Protein AF-A0A931U7E9-F1 (afdb_monomer_lite)

Foldseek 3Di:
DVLVVVLVVCCVVPVCCVVDVVSVPSDDPDDPDDDVVVVVVVVDDPPVVVVVVVVVVVVVVVVVVVVVPPPPDDDPDPDPPPDPPPDPDDDDPPVPPVVVPVPPDPDDDDDDDDDDDDDDDDDDDDDDDDDDDDDDDPPPPDPPVVVVVVVVVVVVVVVCVVCCVVCVCVFFVDDDPNRTDGPVNVVVVCCVVCVVVVLVVVVLLVLLVVLCVVLVHDDDLVNLVVQVQVVQVVQPHPVSVVVVCVVVVHDPVNSSSVSRSVVSLVRSLVRPDDDADDQVNLVVCCVVPVVVVPPDDSVRCSVVSRVVVRVVVSVVVSVVVSVVSVVVDDDDDPD

pLDDT: mean 72.35, std 23.11, range [30.11, 97.5]

Radius of gyration: 40.64 Å; chains: 1; bounding box: 62×96×127 Å

Sequence (335 aa):
MFVTKIKAFLLNLYPELSRFPIFAQITTTVIPALTPRVKKVIRWGLPIGTIFLVLILGIRIGGVLLGFFVPKEIFPNPVEVVIPTATSTYQSVFLPLQRSVSDFNPQLPDPLPPVFDEKISLEPIVKNSSPSVEVSPQRVDRPTKRFIILAIIILLGGIIALGSKKYKNLIIVGKVNGRPVTRLELEVALNSRYGQQTFDDLASNILVQQLAAKNEVTVSDDEVSQEIEATSVRLGGKEALTATLDRMGYTMVRLEDEMRVQVLVKKLAEKVLKVEVTDDEIQKFFNDNKTLFPSKTFDEVKEDIKQNLLQQKNQQEFATWFADQKKNANIQSYL

Secondary structure (DSSP, 8-state):
-HHHHHHHHHHHH-GGGGG-HHHHT-SS-------HHHHHHTTS-HHHHHHHHHHHHHHHHHHHHHTT------PPPP--------------TTTTSTHHHHTS----PPPPPPPP-------------------------PPPHHHHHHHHHHHHHHHHHHHTTTSHHHHEEEEETTEEEEHHHHHHHHIIIIIHHHHHHHHHHHHHHHHHHHTT----HHHHHHHHHHHHHHHTSHHHHHHHHHHHT--HHHHHHHHHHHHHHHHHHHHH------HHHHHHHHHHTGGGSTT--HHHHHHHHHHHHHHHHHHHHHHHHHHHHHHHS------

Structure (mmCIF, N/CA/C/O backbone):
data_AF-A0A931U7E9-F1
#
_entry.id   AF-A0A931U7E9-F1
#
loop_
_atom_site.group_PDB
_atom_site.id
_atom_site.type_symbol
_atom_site.label_atom_id
_atom_site.label_alt_id
_atom_site.label_comp_id
_atom_site.label_asym_id
_atom_site.label_entity_id
_atom_site.label_seq_id
_atom_site.pdbx_PDB_ins_code
_atom_site.Cartn_x
_atom_site.Cartn_y
_atom_site.Cartn_z
_atom_site.occupancy
_atom_site.B_iso_or_equiv
_atom_site.auth_seq_id
_atom_site.auth_comp_id
_atom_site.auth_asym_id
_atom_site.auth_atom_id
_atom_site.pdbx_PDB_model_num
ATOM 1 N N . MET A 1 1 ? 26.629 36.689 -37.127 1.00 52.34 1 MET A N 1
ATOM 2 C CA . MET A 1 1 ? 27.431 36.103 -36.023 1.00 52.34 1 MET A CA 1
ATOM 3 C C . MET A 1 1 ? 27.083 34.647 -35.701 1.00 52.34 1 MET A C 1
ATOM 5 O O . MET A 1 1 ? 28.000 33.843 -35.629 1.00 52.34 1 MET A O 1
ATOM 9 N N . PHE A 1 2 ? 25.811 34.275 -35.501 1.00 51.47 2 PHE A N 1
ATOM 10 C CA . PHE A 1 2 ? 25.429 32.920 -35.052 1.00 51.47 2 PHE A CA 1
ATOM 11 C C . PHE A 1 2 ? 25.752 31.800 -36.063 1.00 51.47 2 PHE A C 1
ATOM 13 O O . PHE A 1 2 ? 26.381 30.808 -35.708 1.00 51.47 2 PHE A O 1
ATOM 20 N N . VAL A 1 3 ? 25.424 32.004 -37.344 1.00 53.19 3 VAL A N 1
ATOM 21 C CA . VAL A 1 3 ? 25.706 31.047 -38.437 1.00 53.19 3 VAL A CA 1
ATOM 22 C C . VAL A 1 3 ? 27.209 30.805 -38.604 1.00 53.19 3 VAL A C 1
ATOM 24 O O . VAL A 1 3 ? 27.648 29.678 -38.806 1.00 53.19 3 VAL A O 1
ATOM 27 N N . THR A 1 4 ? 28.013 31.853 -38.430 1.00 60.56 4 THR A N 1
ATOM 28 C CA . THR A 1 4 ? 29.476 31.788 -38.494 1.00 60.56 4 THR A CA 1
ATOM 29 C C . THR A 1 4 ? 30.055 30.938 -37.359 1.00 60.56 4 THR A C 1
ATOM 31 O O . THR A 1 4 ? 30.946 30.128 -37.599 1.00 60.56 4 THR A O 1
ATOM 34 N N . LYS A 1 5 ? 29.509 31.059 -36.137 1.00 62.09 5 LYS A N 1
ATOM 35 C CA . LYS A 1 5 ? 29.921 30.240 -34.983 1.00 62.09 5 LYS A CA 1
ATOM 36 C C . LYS A 1 5 ? 29.512 28.772 -35.132 1.00 62.09 5 LYS A C 1
ATOM 38 O O . LYS A 1 5 ? 30.298 27.898 -34.790 1.00 62.09 5 LYS A O 1
ATOM 43 N N . ILE A 1 6 ? 28.334 28.495 -35.696 1.00 58.91 6 ILE A N 1
ATOM 44 C CA . ILE A 1 6 ? 27.881 27.123 -35.983 1.00 58.91 6 ILE A CA 1
ATOM 45 C C . ILE A 1 6 ? 28.747 26.472 -37.062 1.00 58.91 6 ILE A C 1
ATOM 47 O O . ILE A 1 6 ? 29.179 25.336 -36.892 1.00 58.91 6 ILE A O 1
ATOM 51 N N . LYS A 1 7 ? 29.056 27.195 -38.144 1.00 65.38 7 LYS A N 1
ATOM 52 C CA . LYS A 1 7 ? 29.938 26.693 -39.206 1.00 65.38 7 LYS A CA 1
ATOM 53 C C . LYS A 1 7 ? 31.329 26.354 -38.661 1.00 65.38 7 LYS A C 1
ATOM 55 O O . LYS A 1 7 ? 31.851 25.287 -38.963 1.00 65.38 7 LYS A O 1
ATOM 60 N N . ALA A 1 8 ? 31.892 27.221 -37.816 1.00 66.88 8 ALA A N 1
ATOM 61 C CA . ALA A 1 8 ? 33.182 26.983 -37.169 1.00 66.88 8 ALA A CA 1
ATOM 62 C C . ALA A 1 8 ? 33.146 25.784 -36.205 1.00 66.88 8 ALA A C 1
ATOM 64 O O . ALA A 1 8 ? 34.052 24.957 -36.217 1.00 66.88 8 ALA A O 1
ATOM 65 N N . PHE A 1 9 ? 32.081 25.648 -35.412 1.00 65.38 9 PHE A N 1
ATOM 66 C CA . PHE A 1 9 ? 31.902 24.517 -34.501 1.00 65.38 9 PHE A CA 1
ATOM 67 C C . PHE A 1 9 ? 31.787 23.180 -35.250 1.00 65.38 9 PHE A C 1
ATOM 69 O O . PHE A 1 9 ? 32.438 22.206 -34.881 1.00 65.38 9 PHE A O 1
ATOM 76 N N . LEU A 1 10 ? 31.021 23.143 -36.344 1.00 54.59 10 LEU A N 1
ATOM 77 C CA . LEU A 1 10 ? 30.851 21.941 -37.164 1.00 54.59 10 LEU A CA 1
ATOM 78 C C . LEU A 1 10 ? 32.137 21.540 -37.900 1.00 54.59 10 LEU A C 1
ATOM 80 O O . LEU A 1 10 ? 32.431 20.352 -37.982 1.00 54.59 10 LEU A O 1
ATOM 84 N N . LEU A 1 11 ? 32.929 22.507 -38.376 1.00 65.88 11 LEU A N 1
ATOM 85 C CA . LEU A 1 11 ? 34.241 22.231 -38.977 1.00 65.88 11 LEU A CA 1
ATOM 86 C C . LEU A 1 11 ? 35.270 21.734 -37.954 1.00 65.88 11 LEU A C 1
ATOM 88 O O . LEU A 1 11 ? 36.150 20.965 -38.323 1.00 65.88 11 LEU A O 1
ATOM 92 N N . ASN A 1 12 ? 35.146 22.137 -36.685 1.00 64.81 12 ASN A N 1
ATOM 93 C CA . ASN A 1 12 ? 36.015 21.658 -35.611 1.00 64.81 12 ASN A CA 1
ATOM 94 C C . ASN A 1 12 ? 35.705 20.202 -35.215 1.00 64.81 12 ASN A C 1
ATOM 96 O O . ASN A 1 12 ? 36.618 19.430 -34.950 1.00 64.81 12 ASN A O 1
ATOM 100 N N . LEU A 1 13 ? 34.426 19.803 -35.204 1.00 50.97 13 LEU A N 1
ATOM 101 C CA . LEU A 1 13 ? 34.052 18.406 -34.944 1.00 50.97 13 LEU A CA 1
ATOM 102 C C . LEU A 1 13 ? 34.284 17.483 -36.148 1.00 50.97 13 LEU A C 1
ATOM 104 O O . LEU A 1 13 ? 34.605 16.312 -35.961 1.00 50.97 13 LEU A O 1
ATOM 108 N N . TYR A 1 14 ? 34.098 17.990 -37.369 1.00 61.56 14 TYR A N 1
ATOM 109 C CA . TYR A 1 14 ? 34.145 17.190 -38.592 1.00 61.56 14 TYR A CA 1
ATOM 110 C C . TYR A 1 14 ? 34.885 17.948 -39.706 1.00 61.56 14 TYR A C 1
ATOM 112 O O . TYR A 1 14 ? 34.252 18.560 -40.574 1.00 61.56 14 TYR A O 1
ATOM 120 N N . PRO A 1 15 ? 36.230 17.901 -39.727 1.00 67.75 15 PRO A N 1
ATOM 121 C CA . PRO A 1 15 ? 37.034 18.652 -40.695 1.00 67.75 15 PRO A CA 1
ATOM 122 C C . PRO A 1 15 ? 36.776 18.237 -42.154 1.00 67.75 15 PRO A C 1
ATOM 124 O O . PRO A 1 15 ? 36.976 19.031 -43.076 1.00 67.75 15 PRO A O 1
ATOM 127 N N . GLU A 1 16 ? 36.252 17.029 -42.382 1.00 63.28 16 GLU A N 1
ATOM 128 C CA . GLU A 1 16 ? 35.900 16.520 -43.713 1.00 63.28 16 GLU A CA 1
ATOM 129 C C . GLU A 1 16 ? 34.729 17.262 -44.376 1.00 63.28 16 GLU A C 1
ATOM 131 O O . GLU A 1 16 ? 34.602 17.230 -45.600 1.00 63.28 16 GLU A O 1
ATOM 136 N N . LEU A 1 17 ? 33.916 18.001 -43.607 1.00 55.19 17 LEU A N 1
ATOM 137 C CA . LEU A 1 17 ? 32.809 18.806 -44.141 1.00 55.19 17 LEU A CA 1
ATOM 138 C C . LEU A 1 17 ? 33.281 19.920 -45.087 1.00 55.19 17 LEU A C 1
ATOM 140 O O . LEU A 1 17 ? 32.519 20.367 -45.942 1.00 55.19 17 LEU A O 1
ATOM 144 N N . SER A 1 18 ? 34.550 20.326 -44.983 1.00 69.06 18 SER A N 1
ATOM 145 C CA . SER A 1 18 ? 35.187 21.282 -45.896 1.00 69.06 18 SER A CA 1
ATOM 146 C C . SER A 1 18 ? 35.283 20.785 -47.345 1.00 69.06 18 SER A C 1
ATOM 148 O O . SER A 1 18 ? 35.392 21.598 -48.259 1.00 69.06 18 SER A O 1
ATOM 150 N N . ARG A 1 19 ? 35.203 19.466 -47.570 1.00 63.88 19 ARG A N 1
ATOM 151 C CA . ARG A 1 19 ? 35.318 18.845 -48.898 1.00 63.88 19 ARG A CA 1
ATOM 152 C C . ARG A 1 19 ? 34.023 18.909 -49.710 1.00 63.88 19 ARG A C 1
ATOM 154 O O . ARG A 1 19 ? 34.051 18.668 -50.913 1.00 63.88 19 ARG A O 1
ATOM 161 N N . PHE A 1 20 ? 32.894 19.235 -49.077 1.00 62.22 20 PHE A N 1
ATOM 162 C CA . PHE A 1 20 ? 31.597 19.290 -49.746 1.00 62.22 20 PHE A CA 1
ATOM 163 C C . PHE A 1 20 ? 31.266 20.725 -50.192 1.00 62.22 20 PHE A C 1
ATOM 165 O O . PHE A 1 20 ? 31.087 21.602 -49.342 1.00 62.22 20 PHE A O 1
ATOM 172 N N . PRO A 1 21 ? 31.091 20.987 -51.503 1.00 54.81 21 PRO A N 1
ATOM 173 C CA . PRO A 1 21 ? 30.838 22.337 -52.022 1.00 54.81 21 PRO A CA 1
ATOM 174 C C . PRO A 1 21 ? 29.525 22.947 -51.501 1.00 54.81 21 PRO A C 1
ATOM 176 O O . PRO A 1 21 ? 29.410 24.162 -51.358 1.00 54.81 21 PRO A O 1
ATOM 179 N N . ILE A 1 22 ? 28.563 22.106 -51.115 1.00 53.25 22 ILE A N 1
ATOM 180 C CA . ILE A 1 22 ? 27.291 22.506 -50.493 1.00 53.25 22 ILE A CA 1
ATOM 181 C C . ILE A 1 22 ? 27.512 23.149 -49.110 1.00 53.25 22 ILE A C 1
ATOM 183 O O . ILE A 1 22 ? 26.799 24.075 -48.731 1.00 53.25 22 ILE A O 1
ATOM 187 N N . PHE A 1 23 ? 28.533 22.719 -48.361 1.00 56.59 23 PHE A N 1
ATOM 188 C CA . PHE A 1 23 ? 28.838 23.266 -47.035 1.00 56.59 23 PHE A CA 1
ATOM 189 C C . PHE A 1 23 ? 29.490 24.660 -47.114 1.00 56.59 23 PHE A C 1
ATOM 191 O O . PHE A 1 23 ? 29.363 25.484 -46.199 1.00 56.59 23 PHE A O 1
ATOM 198 N N . ALA A 1 24 ? 30.137 24.977 -48.241 1.00 58.34 24 ALA A N 1
ATOM 199 C CA . ALA A 1 24 ? 30.651 26.316 -48.509 1.00 58.34 24 ALA A CA 1
ATOM 200 C C . ALA A 1 24 ? 29.514 27.349 -48.643 1.00 58.34 24 ALA A C 1
ATOM 202 O O . ALA A 1 24 ? 29.679 28.478 -48.178 1.00 58.34 24 ALA A O 1
ATOM 203 N N . GLN A 1 25 ? 28.355 26.931 -49.167 1.00 54.94 25 GLN A N 1
ATOM 204 C CA . GLN A 1 25 ? 27.190 27.774 -49.476 1.00 54.94 25 GLN A CA 1
ATOM 205 C C . GLN A 1 25 ? 26.239 28.030 -48.296 1.00 54.94 25 GLN A C 1
ATOM 207 O O . GLN A 1 25 ? 25.197 28.657 -48.472 1.00 54.94 25 GLN A O 1
ATOM 212 N N . ILE A 1 26 ? 26.576 27.590 -47.078 1.00 56.75 26 ILE A N 1
ATOM 213 C CA . ILE A 1 26 ? 25.808 27.939 -45.873 1.00 56.75 26 ILE A CA 1
ATOM 214 C C . ILE A 1 26 ? 26.079 29.414 -45.521 1.00 56.75 26 ILE A C 1
ATOM 216 O O . ILE A 1 26 ? 26.858 29.733 -44.619 1.00 56.75 26 ILE A O 1
ATOM 220 N N . THR A 1 27 ? 25.450 30.330 -46.257 1.00 51.72 27 THR A N 1
ATOM 221 C CA . THR A 1 27 ? 25.385 31.764 -45.963 1.00 51.72 27 THR A CA 1
ATOM 222 C C . THR A 1 27 ? 23.935 32.253 -46.041 1.00 51.72 27 THR A C 1
ATOM 224 O O . THR A 1 27 ? 23.242 32.086 -47.034 1.00 51.72 27 THR A O 1
ATOM 227 N N . THR A 1 28 ? 23.483 32.815 -44.914 1.00 52.44 28 THR A N 1
ATOM 228 C CA . THR A 1 28 ? 22.394 33.792 -44.665 1.00 52.44 28 THR A CA 1
ATOM 229 C C . THR A 1 28 ? 21.016 33.732 -45.338 1.00 52.44 28 THR A C 1
ATOM 231 O O . THR A 1 28 ? 20.155 34.496 -44.915 1.00 52.44 28 THR A O 1
ATOM 234 N N . THR A 1 29 ? 20.708 32.832 -46.260 1.00 49.38 29 THR A N 1
ATOM 235 C CA . THR A 1 29 ? 19.400 32.827 -46.939 1.00 49.38 29 THR A CA 1
ATOM 236 C C . THR A 1 29 ? 18.792 31.438 -46.974 1.00 49.38 29 THR A C 1
ATOM 238 O O . THR A 1 29 ? 18.796 30.823 -48.020 1.00 49.38 29 THR A O 1
ATOM 241 N N . VAL A 1 30 ? 18.283 30.964 -45.829 1.00 39.53 30 VAL A N 1
ATOM 242 C CA . VAL A 1 30 ? 16.983 30.269 -45.686 1.00 39.53 30 VAL A CA 1
ATOM 243 C C . VAL A 1 30 ? 16.634 30.255 -44.187 1.00 39.53 30 VAL A C 1
ATOM 245 O O . VAL A 1 30 ? 16.973 29.326 -43.461 1.00 39.53 30 VAL A O 1
ATOM 248 N N . ILE A 1 31 ? 15.951 31.290 -43.699 1.00 40.84 31 ILE A N 1
ATOM 249 C CA . ILE A 1 31 ? 15.048 31.148 -42.547 1.00 40.84 31 ILE A CA 1
ATOM 250 C C . ILE A 1 31 ? 13.766 31.897 -42.922 1.00 40.84 31 ILE A C 1
ATOM 252 O O . ILE A 1 31 ? 13.739 33.121 -42.787 1.00 40.84 31 ILE A O 1
ATOM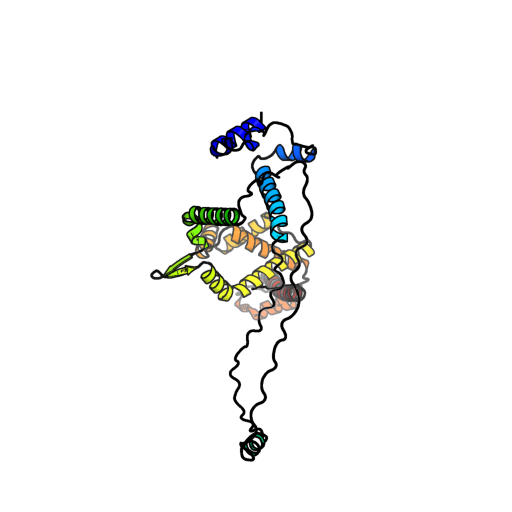 256 N N . PRO A 1 32 ? 12.703 31.236 -43.410 1.00 39.38 32 PRO A N 1
ATOM 257 C CA . PRO A 1 32 ? 11.415 31.897 -43.460 1.00 39.38 32 PRO A CA 1
ATOM 258 C C . PRO A 1 32 ? 10.883 32.002 -42.023 1.00 39.38 32 PRO A C 1
ATOM 260 O O . PRO A 1 32 ? 10.812 31.015 -41.294 1.00 39.38 32 PRO A O 1
ATOM 263 N N . ALA A 1 33 ? 10.605 33.243 -41.623 1.00 42.41 33 ALA A N 1
ATOM 264 C CA . ALA A 1 33 ? 9.781 33.690 -40.501 1.00 42.41 33 ALA A CA 1
ATOM 265 C C . ALA A 1 33 ? 9.487 32.656 -39.390 1.00 42.41 33 ALA A C 1
ATOM 267 O O . ALA A 1 33 ? 8.441 32.008 -39.372 1.00 42.41 33 ALA A O 1
ATOM 268 N N . LEU A 1 34 ? 10.365 32.585 -38.382 1.00 45.22 34 LEU A N 1
ATOM 269 C CA . LEU A 1 34 ? 9.977 32.046 -37.077 1.00 45.22 34 LEU A CA 1
ATOM 270 C C . LEU A 1 34 ? 8.918 32.974 -36.465 1.00 45.22 34 LEU A C 1
ATOM 272 O O . LEU A 1 34 ? 9.190 34.144 -36.183 1.00 45.22 34 LEU A O 1
ATOM 276 N N . THR A 1 35 ? 7.716 32.446 -36.243 1.00 55.38 35 THR A N 1
ATOM 277 C CA . THR A 1 35 ? 6.627 33.145 -35.553 1.00 55.38 35 THR A CA 1
ATOM 278 C C . THR A 1 35 ? 7.067 33.624 -34.161 1.00 55.38 35 THR A C 1
ATOM 280 O O . THR A 1 35 ? 7.886 32.974 -33.498 1.00 55.38 35 THR A O 1
ATOM 283 N N . PRO A 1 36 ? 6.512 34.744 -33.657 1.00 54.50 36 PRO A N 1
ATOM 284 C CA . PRO A 1 36 ? 6.960 35.388 -32.415 1.00 54.50 36 PRO A CA 1
ATOM 285 C C . PRO A 1 36 ? 6.902 34.484 -31.169 1.00 54.50 36 PRO A C 1
ATOM 287 O O . PRO A 1 36 ? 7.615 34.731 -30.198 1.00 54.50 36 PRO A O 1
ATOM 290 N N . ARG A 1 37 ? 6.131 33.387 -31.211 1.00 44.88 37 ARG A N 1
ATOM 291 C CA . ARG A 1 37 ? 6.078 32.367 -30.151 1.00 44.88 37 ARG A CA 1
ATOM 292 C C . ARG A 1 37 ? 7.395 31.595 -29.985 1.00 44.88 37 ARG A C 1
ATOM 294 O O . ARG A 1 37 ? 7.782 31.313 -28.857 1.00 44.88 37 ARG A O 1
ATOM 301 N N . VAL A 1 38 ? 8.138 31.341 -31.065 1.00 50.41 38 VAL A N 1
ATOM 302 C CA . VAL A 1 38 ? 9.411 30.592 -31.014 1.00 50.41 38 VAL A CA 1
ATOM 303 C C . VAL A 1 38 ? 10.552 31.458 -30.461 1.00 50.41 38 VAL A C 1
ATOM 305 O O . VAL A 1 38 ? 11.429 30.971 -29.751 1.00 50.41 38 VAL A O 1
ATOM 308 N N . LYS A 1 39 ? 10.486 32.781 -30.670 1.00 46.97 39 LYS A N 1
ATOM 309 C CA . LYS A 1 39 ? 11.433 33.752 -30.090 1.00 46.97 39 LYS A CA 1
ATOM 310 C C . LYS A 1 39 ? 11.391 33.784 -28.554 1.00 46.97 39 LYS A C 1
ATOM 312 O O . LYS A 1 39 ? 12.402 34.094 -27.931 1.00 46.97 39 LYS A O 1
ATOM 317 N N . LYS A 1 40 ? 10.245 33.444 -27.944 1.00 48.50 40 LYS A N 1
ATOM 318 C CA . LYS A 1 40 ? 10.074 33.392 -26.481 1.00 48.50 40 LYS A CA 1
ATOM 319 C C . LYS A 1 40 ? 10.680 32.122 -25.869 1.00 48.50 40 LYS A C 1
ATOM 321 O O . LYS A 1 40 ? 11.245 32.191 -24.784 1.00 48.50 40 LYS A O 1
ATOM 326 N N . VAL A 1 41 ? 10.633 31.005 -26.598 1.00 47.03 41 VAL A N 1
ATOM 327 C CA . VAL A 1 41 ? 11.182 29.703 -26.171 1.00 47.03 41 VAL A CA 1
ATOM 328 C C . VAL A 1 41 ? 12.713 29.678 -26.263 1.00 47.03 41 VAL A C 1
ATOM 330 O O . VAL A 1 41 ? 13.376 29.127 -25.395 1.00 47.03 41 VAL A O 1
ATOM 333 N N . ILE A 1 42 ? 13.307 30.379 -27.234 1.00 46.81 42 ILE A N 1
ATOM 334 C CA . ILE A 1 42 ? 14.773 30.446 -27.409 1.00 46.81 42 ILE A CA 1
ATOM 335 C C . ILE A 1 42 ? 15.476 31.270 -26.304 1.00 46.81 42 ILE A C 1
ATOM 337 O O . ILE A 1 42 ? 16.697 31.215 -26.170 1.00 46.81 42 ILE A O 1
ATOM 341 N N . ARG A 1 43 ? 14.732 31.989 -25.449 1.00 45.16 43 ARG A N 1
ATOM 342 C CA . ARG A 1 43 ? 15.304 32.699 -24.290 1.00 45.16 43 ARG A CA 1
ATOM 343 C C . ARG A 1 43 ? 15.702 31.757 -23.141 1.00 45.16 43 ARG A C 1
ATOM 345 O O . ARG A 1 43 ? 16.459 32.178 -22.276 1.00 45.16 43 ARG A O 1
ATOM 352 N N . TRP A 1 44 ? 15.245 30.502 -23.159 1.00 45.84 44 TRP A N 1
ATOM 353 C CA . TRP A 1 44 ? 15.548 29.491 -22.144 1.00 45.84 44 TRP A CA 1
ATOM 354 C C . TRP A 1 44 ? 16.021 28.185 -22.802 1.00 45.84 44 TRP A C 1
ATOM 356 O O . TRP A 1 44 ? 15.225 27.344 -23.200 1.00 45.84 44 TRP A O 1
ATOM 366 N N . GLY A 1 45 ? 17.343 28.012 -22.887 1.00 41.97 45 GLY A N 1
ATOM 367 C CA . GLY A 1 45 ? 17.971 26.693 -23.008 1.00 41.97 45 GLY A CA 1
ATOM 368 C C . GLY A 1 45 ? 18.317 26.211 -24.423 1.00 41.97 45 GLY A C 1
ATOM 369 O O . GLY A 1 45 ? 17.519 25.576 -25.110 1.00 41.97 45 GLY A O 1
ATOM 370 N N . LEU A 1 46 ? 19.600 26.355 -24.768 1.00 50.50 46 LEU A N 1
ATOM 371 C CA . LEU A 1 46 ? 20.280 25.745 -25.919 1.00 50.50 46 LEU A CA 1
ATOM 372 C C . LEU A 1 46 ? 20.109 24.203 -26.090 1.00 50.50 46 LEU A C 1
ATOM 374 O O . LEU A 1 46 ? 20.223 23.766 -27.234 1.00 50.50 46 LEU A O 1
ATOM 378 N N . PRO A 1 47 ? 19.834 23.362 -25.059 1.00 53.94 47 PRO A N 1
ATOM 379 C CA . PRO A 1 47 ? 19.703 21.912 -25.266 1.00 53.94 47 PRO A CA 1
ATOM 380 C C . PRO A 1 47 ? 18.289 21.436 -25.648 1.00 53.94 47 PRO A C 1
ATOM 382 O O . PRO A 1 47 ? 18.149 20.377 -26.248 1.00 53.94 47 PRO A O 1
ATOM 385 N N . ILE A 1 48 ? 17.226 22.192 -25.356 1.00 49.94 48 ILE A N 1
ATOM 386 C CA . ILE A 1 48 ? 15.846 21.739 -25.635 1.00 49.94 48 ILE A CA 1
ATOM 387 C C . ILE A 1 48 ? 15.511 21.910 -27.122 1.00 49.94 48 ILE A C 1
ATOM 389 O O . ILE A 1 48 ? 14.895 21.041 -27.736 1.00 49.94 48 ILE A O 1
ATOM 393 N N . GLY A 1 49 ? 15.980 23.003 -27.732 1.00 47.91 49 GLY A N 1
ATOM 394 C CA . GLY A 1 49 ? 15.785 23.258 -29.160 1.00 47.91 49 GLY A CA 1
ATOM 395 C C . GLY A 1 49 ? 16.489 22.237 -30.057 1.00 47.91 49 GLY A C 1
ATOM 396 O O . GLY A 1 49 ? 15.940 21.854 -31.086 1.00 47.91 49 GLY A O 1
ATOM 397 N N . THR A 1 50 ? 17.669 21.748 -29.661 1.00 54.16 50 THR A N 1
ATOM 398 C CA . THR A 1 50 ? 18.386 20.695 -30.395 1.00 54.16 50 THR A CA 1
ATOM 399 C C . THR A 1 50 ? 17.703 19.339 -30.250 1.00 54.16 50 THR A C 1
ATOM 401 O O . THR A 1 50 ? 17.580 18.634 -31.247 1.00 54.16 50 THR A O 1
ATOM 404 N N . ILE A 1 51 ? 17.173 19.005 -29.068 1.00 52.97 51 ILE A N 1
ATOM 405 C CA . ILE A 1 51 ? 16.386 17.780 -28.854 1.00 52.97 51 ILE A CA 1
ATOM 406 C C . ILE A 1 51 ? 15.118 17.791 -29.715 1.00 52.97 51 ILE A C 1
ATOM 408 O O . ILE A 1 51 ? 14.865 16.827 -30.433 1.00 52.97 51 ILE A O 1
ATOM 412 N N . PHE A 1 52 ? 14.358 18.891 -29.725 1.00 52.16 52 PHE A N 1
ATOM 413 C CA . PHE A 1 52 ? 13.158 18.999 -30.563 1.00 52.16 52 PHE A CA 1
ATOM 414 C C . PHE A 1 52 ? 13.480 18.991 -32.058 1.00 52.16 52 PHE A C 1
ATOM 416 O O . PHE A 1 52 ? 12.743 18.389 -32.833 1.00 52.16 52 PHE A O 1
ATOM 423 N N . LEU A 1 53 ? 14.588 19.604 -32.480 1.00 54.19 53 LEU A N 1
ATOM 424 C CA . LEU A 1 53 ? 15.009 19.577 -33.879 1.00 54.19 53 LEU A CA 1
ATOM 425 C C . LEU A 1 53 ? 15.413 18.161 -34.317 1.00 54.19 53 LEU A C 1
ATOM 427 O O . LEU A 1 53 ? 15.009 17.739 -35.395 1.00 54.19 53 LEU A O 1
ATOM 431 N N . VAL A 1 54 ? 16.124 17.407 -33.471 1.00 56.31 54 VAL A N 1
ATOM 432 C CA . VAL A 1 54 ? 16.457 15.989 -33.708 1.00 56.31 54 VAL A CA 1
ATOM 433 C C . VAL A 1 54 ? 15.199 15.116 -33.714 1.00 56.31 54 VAL A C 1
ATOM 435 O O . VAL A 1 54 ? 15.073 14.248 -34.574 1.00 56.31 54 VAL A O 1
ATOM 438 N N . LEU A 1 55 ? 14.233 15.381 -32.830 1.00 51.75 55 LEU A N 1
ATOM 439 C CA . LEU A 1 55 ? 12.958 14.662 -32.775 1.00 51.75 55 LEU A CA 1
ATOM 440 C C . LEU A 1 55 ? 12.109 14.912 -34.034 1.00 51.75 55 LEU A C 1
ATOM 442 O O . LEU A 1 55 ? 11.593 13.974 -34.635 1.00 51.75 55 LEU A O 1
ATOM 446 N N . ILE A 1 56 ? 12.010 16.167 -34.485 1.00 56.44 56 ILE A N 1
ATOM 447 C CA . ILE A 1 56 ? 11.266 16.549 -35.695 1.00 56.44 56 ILE A CA 1
ATOM 448 C C . ILE A 1 56 ? 11.945 15.990 -36.954 1.00 56.44 56 ILE A C 1
ATOM 450 O O . ILE A 1 56 ? 11.255 15.510 -37.858 1.00 56.44 56 ILE A O 1
ATOM 454 N N . LEU A 1 57 ? 13.283 15.996 -37.012 1.00 51.31 57 LEU A N 1
ATOM 455 C CA . LEU A 1 57 ? 14.031 15.346 -38.093 1.00 51.31 57 LEU A CA 1
ATOM 456 C C . LEU A 1 57 ? 13.813 13.825 -38.072 1.00 51.31 57 LEU A C 1
ATOM 458 O O . LEU A 1 57 ? 13.574 13.234 -39.120 1.00 51.31 57 LEU A O 1
ATOM 462 N N . GLY A 1 58 ? 13.808 13.208 -36.888 1.00 52.03 58 GLY A N 1
ATOM 463 C CA . GLY A 1 58 ? 13.531 11.784 -36.692 1.00 52.03 58 GLY A CA 1
ATOM 464 C C . GLY A 1 58 ? 12.128 11.375 -37.144 1.00 52.03 58 GLY A C 1
ATOM 465 O O . GLY A 1 58 ? 11.987 10.375 -37.838 1.00 52.03 58 GLY A O 1
ATOM 466 N N . ILE A 1 59 ? 11.099 12.177 -36.852 1.00 57.06 59 ILE A N 1
ATOM 467 C CA . ILE A 1 59 ? 9.715 11.919 -37.289 1.00 57.06 59 ILE A CA 1
ATOM 468 C C . ILE A 1 59 ? 9.573 12.089 -38.810 1.00 57.06 59 ILE A C 1
ATOM 470 O O . ILE A 1 59 ? 8.935 11.269 -39.468 1.00 57.06 59 ILE A O 1
ATOM 474 N N . ARG A 1 60 ? 10.204 13.113 -39.404 1.00 48.84 60 ARG A N 1
ATOM 475 C CA . ARG A 1 60 ? 10.207 13.324 -40.866 1.00 48.84 60 ARG A CA 1
ATOM 476 C C . ARG A 1 60 ? 10.926 12.196 -41.616 1.00 48.84 60 ARG A C 1
ATOM 478 O O . ARG A 1 60 ? 10.458 11.790 -42.674 1.00 48.84 60 ARG A O 1
ATOM 485 N N . ILE A 1 61 ? 12.026 11.679 -41.071 1.00 51.69 61 ILE A N 1
ATOM 486 C CA . ILE A 1 61 ? 12.774 10.543 -41.636 1.00 51.69 61 ILE A CA 1
ATOM 487 C C . ILE A 1 61 ? 12.029 9.219 -41.380 1.00 51.69 61 ILE A C 1
ATOM 489 O O . ILE A 1 61 ? 11.973 8.365 -42.263 1.00 51.69 61 ILE A O 1
ATOM 493 N N . GLY A 1 62 ? 11.380 9.078 -40.221 1.00 44.38 62 GLY A N 1
ATOM 494 C CA . GLY A 1 62 ? 10.552 7.929 -39.848 1.00 44.38 62 GLY A CA 1
ATOM 495 C C . GLY A 1 62 ? 9.296 7.781 -40.707 1.00 44.38 62 GLY A C 1
ATOM 496 O O . GLY A 1 62 ? 8.978 6.672 -41.117 1.00 44.38 62 GLY A O 1
ATOM 497 N N . GLY A 1 63 ? 8.632 8.881 -41.072 1.00 46.53 63 GLY A N 1
ATOM 498 C CA . GLY A 1 63 ? 7.491 8.854 -41.997 1.00 46.53 63 GLY A CA 1
ATOM 499 C C . GLY A 1 63 ? 7.875 8.418 -43.415 1.00 46.53 63 GLY A C 1
ATOM 500 O O . GLY A 1 63 ? 7.122 7.702 -44.070 1.00 46.53 63 GLY A O 1
ATOM 501 N N . VAL A 1 64 ? 9.080 8.778 -43.871 1.00 47.25 64 VAL A N 1
ATOM 502 C CA . VAL A 1 64 ? 9.618 8.301 -45.154 1.00 47.25 64 VAL A CA 1
ATOM 503 C C . VAL A 1 64 ? 9.996 6.818 -45.072 1.00 47.25 64 VAL A C 1
ATOM 505 O O . VAL A 1 64 ? 9.780 6.104 -46.041 1.00 47.25 64 VAL A O 1
ATOM 508 N N . LEU A 1 65 ? 10.493 6.328 -43.929 1.00 40.28 65 LEU A N 1
ATOM 509 C CA . LEU A 1 65 ? 10.826 4.910 -43.708 1.00 40.28 65 LEU A CA 1
ATOM 510 C C . LEU A 1 65 ? 9.597 4.006 -43.497 1.00 40.28 65 LEU A C 1
ATOM 512 O O . LEU A 1 65 ? 9.597 2.877 -43.982 1.00 40.28 65 LEU A O 1
ATOM 516 N N . LEU A 1 66 ? 8.535 4.492 -42.845 1.00 41.94 66 LEU A N 1
ATOM 517 C CA . LEU A 1 66 ? 7.295 3.734 -42.622 1.00 41.94 66 LEU A CA 1
ATOM 518 C C . LEU A 1 66 ? 6.478 3.528 -43.908 1.00 41.94 66 LEU A C 1
ATOM 520 O O . LEU A 1 66 ? 5.768 2.536 -44.019 1.00 41.94 66 LEU A O 1
ATOM 524 N N . GLY A 1 67 ? 6.649 4.383 -44.924 1.00 44.69 67 GLY A N 1
ATOM 525 C CA . GLY A 1 67 ? 6.104 4.141 -46.268 1.00 44.69 67 GLY A CA 1
ATOM 526 C C . GLY A 1 67 ? 6.807 3.016 -47.048 1.00 44.69 67 GLY A C 1
ATOM 527 O O . GLY A 1 67 ? 6.253 2.516 -48.021 1.00 44.69 67 GLY A O 1
ATOM 528 N N . PHE A 1 68 ? 8.007 2.591 -46.628 1.00 44.12 68 PHE A N 1
ATOM 529 C CA . PHE A 1 68 ? 8.757 1.478 -47.235 1.00 44.12 68 PHE A CA 1
ATOM 530 C C . PHE A 1 68 ? 8.586 0.140 -46.495 1.00 44.12 68 PHE A C 1
ATOM 532 O O . PHE A 1 68 ? 9.074 -0.877 -46.982 1.00 44.12 68 PHE A O 1
ATOM 539 N N . PHE A 1 69 ? 7.897 0.131 -45.349 1.00 39.50 69 PHE A N 1
ATOM 540 C CA . PHE A 1 69 ? 7.686 -1.041 -44.491 1.00 39.50 69 PHE A CA 1
ATOM 541 C C . PHE A 1 69 ? 6.200 -1.406 -44.349 1.00 39.50 69 PHE A C 1
ATOM 543 O O . PHE A 1 69 ? 5.759 -1.854 -43.296 1.00 39.50 69 PHE A O 1
ATOM 550 N N . VAL A 1 70 ? 5.421 -1.267 -45.424 1.00 40.00 70 VAL A N 1
ATOM 551 C CA . VAL A 1 70 ? 4.220 -2.097 -45.580 1.00 40.00 70 VAL A CA 1
ATOM 552 C C . VAL A 1 70 ? 4.707 -3.426 -46.164 1.00 40.00 70 VAL A C 1
ATOM 554 O O . VAL A 1 70 ? 5.081 -3.453 -47.341 1.00 40.00 70 VAL A O 1
ATOM 557 N N . PRO A 1 71 ? 4.803 -4.516 -45.380 1.00 40.69 71 PRO A N 1
ATOM 558 C CA . PRO A 1 71 ? 5.080 -5.817 -45.962 1.00 40.69 71 PRO A CA 1
ATOM 559 C C . PRO A 1 71 ? 3.956 -6.125 -46.953 1.00 40.69 71 PRO A C 1
ATOM 561 O O . PRO A 1 71 ? 2.778 -6.081 -46.605 1.00 40.69 71 PRO A O 1
ATOM 564 N N . LYS A 1 72 ? 4.316 -6.412 -48.207 1.00 44.56 72 LYS A N 1
ATOM 565 C CA . LYS A 1 72 ? 3.412 -7.095 -49.137 1.00 44.56 72 LYS A CA 1
ATOM 566 C C . LYS A 1 72 ? 2.969 -8.361 -48.407 1.00 44.56 72 L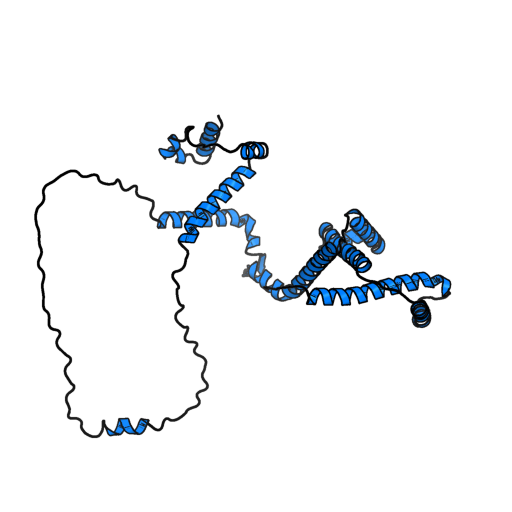YS A C 1
ATOM 568 O O . LYS A 1 72 ? 3.860 -9.074 -47.959 1.00 44.56 72 LYS A O 1
ATOM 573 N N . GLU A 1 73 ? 1.667 -8.575 -48.212 1.00 43.78 73 GLU A N 1
ATOM 574 C CA . GLU A 1 73 ? 1.132 -9.727 -47.475 1.00 43.78 73 GLU A CA 1
ATOM 575 C C . GLU A 1 73 ? 1.888 -11.002 -47.861 1.00 43.78 73 GLU A C 1
ATOM 577 O O . GLU A 1 73 ? 1.776 -11.507 -48.978 1.00 43.78 73 GLU A O 1
ATOM 582 N N . ILE A 1 74 ? 2.729 -11.479 -46.947 1.00 44.62 74 ILE A N 1
ATOM 583 C CA . ILE A 1 74 ? 3.328 -12.799 -47.043 1.00 44.62 74 ILE A CA 1
ATOM 584 C C . ILE A 1 74 ? 2.342 -13.680 -46.300 1.00 44.62 74 ILE A C 1
ATOM 586 O O . ILE A 1 74 ? 2.364 -13.737 -45.071 1.00 44.62 74 ILE A O 1
ATOM 590 N N . PHE A 1 75 ? 1.444 -14.326 -47.040 1.00 45.25 75 PHE A N 1
ATOM 591 C CA . PHE A 1 75 ? 0.737 -15.477 -46.502 1.00 45.25 75 PHE A CA 1
ATOM 592 C C . PHE A 1 75 ? 1.809 -16.490 -46.084 1.00 45.25 75 PHE A C 1
ATOM 594 O O . PHE A 1 75 ? 2.632 -16.868 -46.926 1.00 45.25 75 PHE A O 1
ATOM 601 N N . PRO A 1 76 ? 1.882 -16.896 -44.805 1.00 45.28 76 PRO A N 1
ATOM 602 C CA . PRO A 1 76 ? 2.738 -18.012 -44.448 1.00 45.28 76 PRO A CA 1
ATOM 603 C C . PRO A 1 76 ? 2.261 -19.225 -45.250 1.00 45.28 76 PRO A C 1
ATOM 605 O O . PRO A 1 76 ? 1.058 -19.485 -45.316 1.00 45.28 76 PRO A O 1
ATOM 608 N N . ASN A 1 77 ? 3.186 -19.965 -45.869 1.00 51.66 77 ASN A N 1
ATOM 609 C CA . ASN A 1 77 ? 2.846 -21.292 -46.375 1.00 51.66 77 ASN A CA 1
ATOM 6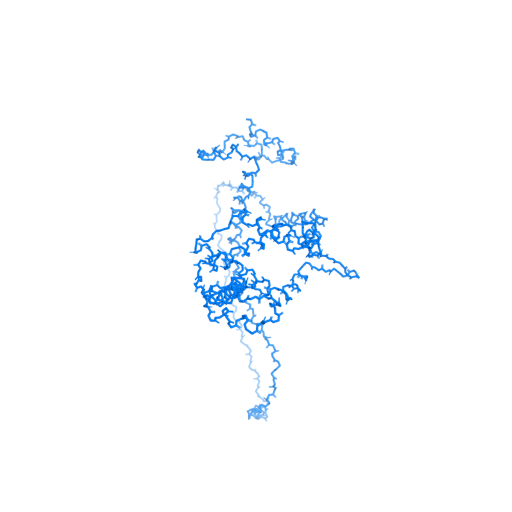10 C C . ASN A 1 77 ? 2.218 -22.073 -45.210 1.00 51.66 77 ASN A C 1
ATOM 612 O O . ASN A 1 77 ? 2.785 -22.032 -44.110 1.00 51.66 77 ASN A O 1
ATOM 616 N N . PRO A 1 78 ? 1.067 -22.741 -45.401 1.00 48.69 78 PRO A N 1
ATOM 617 C CA . PRO A 1 78 ? 0.467 -23.526 -44.338 1.00 48.69 78 PRO A CA 1
ATOM 618 C C . PRO A 1 78 ? 1.499 -24.546 -43.862 1.00 48.69 78 PRO A C 1
ATOM 620 O O . PRO A 1 78 ? 2.007 -25.355 -44.636 1.00 48.69 78 PRO A O 1
ATOM 623 N N . VAL A 1 79 ? 1.860 -24.447 -42.585 1.00 47.59 79 VAL A N 1
ATOM 624 C CA . VAL A 1 79 ? 2.693 -25.443 -41.924 1.00 47.59 79 VAL A CA 1
ATOM 625 C C . VAL A 1 79 ? 1.838 -26.696 -41.826 1.00 47.59 79 VAL A C 1
ATOM 627 O O . VAL A 1 79 ? 0.839 -26.713 -41.108 1.00 47.59 79 VAL A O 1
ATOM 630 N N . GLU A 1 80 ? 2.213 -27.731 -42.571 1.00 41.09 80 GLU A N 1
ATOM 631 C CA . GLU A 1 80 ? 1.652 -29.066 -42.410 1.00 41.09 80 GLU A CA 1
ATOM 632 C C . GLU A 1 80 ? 2.080 -29.581 -41.030 1.00 41.09 80 GLU A C 1
ATOM 634 O O . GLU A 1 80 ? 3.203 -30.036 -40.809 1.00 41.09 80 GLU A O 1
ATOM 639 N N . VAL A 1 81 ? 1.197 -29.414 -40.049 1.00 42.12 81 VAL A N 1
ATOM 640 C CA . VAL A 1 81 ? 1.368 -29.996 -38.723 1.00 42.12 81 VAL A CA 1
ATOM 641 C C . VAL A 1 81 ? 1.168 -31.499 -38.880 1.00 42.12 81 VAL A C 1
ATOM 643 O O . VAL A 1 81 ? 0.041 -31.970 -39.022 1.00 42.12 81 VAL A O 1
ATOM 646 N N . VAL A 1 82 ? 2.258 -32.266 -38.849 1.00 41.69 82 VAL A N 1
ATOM 647 C CA . VAL A 1 82 ? 2.186 -33.724 -38.699 1.00 41.69 82 VAL A CA 1
ATOM 648 C C . VAL A 1 82 ? 1.744 -34.015 -37.267 1.00 41.69 82 VAL A C 1
ATOM 650 O O . VAL A 1 82 ? 2.550 -34.150 -36.349 1.00 41.69 82 VAL A O 1
ATOM 653 N N . ILE A 1 83 ? 0.432 -34.065 -37.063 1.00 45.19 83 ILE A N 1
ATOM 654 C CA . ILE A 1 83 ? -0.169 -34.642 -35.864 1.00 45.19 83 ILE A CA 1
ATOM 655 C C . ILE A 1 83 ? 0.005 -36.163 -36.001 1.00 45.19 83 ILE A C 1
ATOM 657 O O . ILE A 1 83 ? -0.366 -36.699 -37.052 1.00 45.19 83 ILE A O 1
ATOM 661 N N . PRO A 1 84 ? 0.540 -36.895 -35.003 1.00 38.31 84 PRO A N 1
ATOM 662 C CA . PRO A 1 84 ? 0.487 -38.350 -35.030 1.00 38.31 84 PRO A CA 1
ATOM 663 C C . PRO A 1 84 ? -0.986 -38.769 -35.024 1.00 38.31 84 PRO A C 1
ATOM 665 O O . PRO A 1 84 ? -1.666 -38.742 -34.000 1.00 38.31 84 PRO A O 1
ATOM 668 N N . THR A 1 85 ? -1.496 -39.108 -36.203 1.00 35.22 85 THR A N 1
ATOM 669 C CA . THR A 1 85 ? -2.842 -39.638 -36.364 1.00 35.22 85 THR A CA 1
ATOM 670 C C . THR A 1 85 ? -2.792 -41.087 -35.911 1.00 35.22 85 THR A C 1
ATOM 672 O O . THR A 1 85 ? -2.099 -41.908 -36.516 1.00 35.22 85 THR A O 1
ATOM 675 N N . ALA A 1 86 ? -3.509 -41.405 -34.830 1.00 40.03 86 ALA A N 1
ATOM 676 C CA . ALA A 1 86 ? -3.803 -42.784 -34.480 1.00 40.03 86 ALA A CA 1
ATOM 677 C C . ALA A 1 86 ? -4.401 -43.459 -35.721 1.00 40.03 86 ALA A C 1
ATOM 679 O O . ALA A 1 86 ? -5.470 -43.081 -36.200 1.00 40.03 86 ALA A O 1
ATOM 680 N N . THR A 1 87 ? -3.660 -44.408 -36.290 1.00 32.09 87 THR A N 1
ATOM 681 C CA . THR A 1 87 ? -4.078 -45.134 -37.484 1.00 32.09 87 THR A CA 1
ATOM 682 C C . THR A 1 87 ? -5.230 -46.052 -37.092 1.00 32.09 87 THR A C 1
ATOM 684 O O . THR A 1 87 ? -5.021 -47.150 -36.585 1.00 32.09 87 THR A O 1
ATOM 687 N N . SER A 1 88 ? -6.463 -45.593 -37.294 1.00 35.53 88 SER A N 1
ATOM 688 C CA . SER A 1 88 ? -7.596 -46.498 -37.437 1.00 35.53 88 SER A CA 1
ATOM 689 C C . SER A 1 88 ? -7.569 -47.012 -38.871 1.00 35.53 88 SER A C 1
ATOM 691 O O . SER A 1 88 ? -7.875 -46.290 -39.820 1.00 35.53 88 SER A O 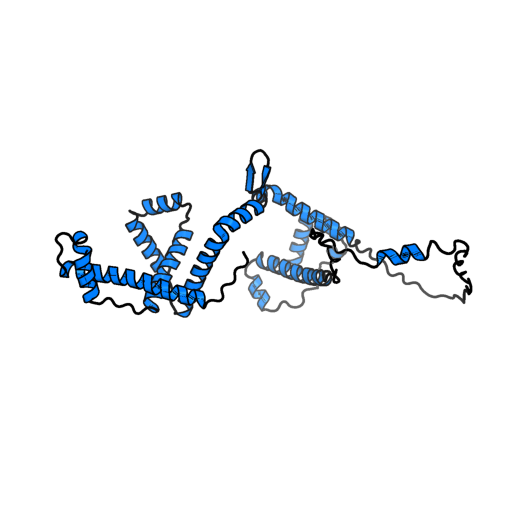1
ATOM 693 N N . THR A 1 89 ? -7.102 -48.245 -39.033 1.00 33.28 89 THR A N 1
ATOM 694 C CA . THR A 1 89 ? -7.063 -48.939 -40.316 1.00 33.28 89 THR A CA 1
ATOM 695 C C . THR A 1 89 ? -8.491 -49.254 -40.758 1.00 33.28 89 THR A C 1
ATOM 697 O O . THR A 1 89 ? -9.080 -50.233 -40.308 1.00 33.28 89 THR A O 1
ATOM 700 N N . TYR A 1 90 ? -9.047 -48.452 -41.664 1.00 38.09 90 TYR A N 1
ATOM 701 C CA . TYR A 1 90 ? -10.198 -48.859 -42.467 1.00 38.09 90 TYR A CA 1
ATOM 702 C C . TYR A 1 90 ? -9.674 -49.460 -43.773 1.00 38.09 90 TYR A C 1
ATOM 704 O O . TYR A 1 90 ? -9.063 -48.764 -44.583 1.00 38.09 90 TYR A O 1
ATOM 712 N N . GLN A 1 91 ? -9.888 -50.762 -43.982 1.00 37.72 91 GLN A N 1
ATOM 713 C CA . GLN A 1 91 ? -9.699 -51.368 -45.300 1.00 37.72 91 GLN A CA 1
ATOM 714 C C . GLN A 1 91 ? -10.776 -50.839 -46.251 1.00 37.72 91 GLN A C 1
ATOM 716 O O . GLN A 1 91 ? -11.966 -51.063 -46.033 1.00 37.72 91 GLN A O 1
ATOM 721 N N . SER A 1 92 ? -10.367 -50.160 -47.323 1.00 38.56 92 SER A N 1
ATOM 722 C CA . SER A 1 92 ? -11.262 -49.855 -48.435 1.00 38.56 92 SER A CA 1
ATOM 723 C C . SER A 1 92 ? -11.375 -51.073 -49.359 1.00 38.56 92 SER A C 1
ATOM 725 O O . SER A 1 92 ? -10.390 -51.657 -49.808 1.00 38.56 92 SER A O 1
ATOM 727 N N . VAL A 1 93 ? -12.617 -51.455 -49.654 1.00 47.16 93 VAL A N 1
ATOM 728 C CA . VAL A 1 93 ? -13.017 -52.662 -50.406 1.00 47.16 93 VAL A CA 1
ATOM 729 C C . VAL A 1 93 ? -12.750 -52.539 -51.925 1.00 47.16 93 VAL A C 1
ATOM 731 O O . VAL A 1 93 ? -13.135 -53.403 -52.704 1.00 47.16 93 VAL A O 1
ATOM 734 N N . PHE A 1 94 ? -12.053 -51.493 -52.385 1.00 44.94 94 PHE A N 1
ATOM 735 C CA . PHE A 1 94 ? -11.907 -51.173 -53.816 1.00 44.94 94 PHE A CA 1
ATOM 736 C C . PHE A 1 94 ? -10.552 -51.520 -54.453 1.00 44.94 94 PHE A C 1
ATOM 738 O O . PHE A 1 94 ? -10.411 -51.432 -55.671 1.00 44.94 94 PHE A O 1
ATOM 745 N N . LEU A 1 95 ? -9.575 -52.002 -53.680 1.00 44.66 95 LEU A N 1
ATOM 746 C CA . LEU A 1 95 ? -8.302 -52.497 -54.223 1.00 44.66 95 LEU A CA 1
ATOM 747 C C . LEU A 1 95 ? -8.354 -53.808 -55.054 1.00 44.66 95 LEU A C 1
ATOM 749 O O . LEU A 1 95 ? -7.370 -54.066 -55.751 1.00 44.66 95 LEU A O 1
ATOM 753 N N . PRO A 1 96 ? -9.431 -54.628 -55.093 1.00 45.38 96 PRO A N 1
ATOM 754 C CA . PRO A 1 96 ? -9.439 -55.810 -55.963 1.00 45.38 96 PRO A CA 1
ATOM 755 C C . PRO A 1 96 ? -9.598 -55.507 -57.463 1.00 45.38 96 PRO A C 1
ATOM 757 O O . PRO A 1 96 ? -9.231 -56.344 -58.282 1.00 45.38 96 PRO A O 1
ATOM 760 N N . LEU A 1 97 ? -10.130 -54.344 -57.862 1.00 42.72 97 LEU A N 1
ATOM 761 C CA . LEU A 1 97 ? -10.519 -54.125 -59.267 1.00 42.72 97 LEU A CA 1
ATOM 762 C C . LEU A 1 97 ? -9.349 -53.755 -60.186 1.00 42.72 97 LEU A C 1
ATOM 764 O O . LEU A 1 97 ? -9.338 -54.157 -61.349 1.00 42.72 97 LEU A O 1
ATOM 768 N N . GLN A 1 98 ? -8.324 -53.071 -59.676 1.00 46.03 98 GLN A N 1
ATOM 769 C CA . GLN A 1 98 ? -7.196 -52.633 -60.507 1.00 46.03 98 GLN A CA 1
ATOM 770 C C . GLN A 1 98 ? -6.239 -53.776 -60.884 1.00 46.03 98 GLN A C 1
ATOM 772 O O . GLN A 1 98 ? -5.484 -53.652 -61.843 1.00 46.03 98 GLN A O 1
ATOM 777 N N . ARG A 1 99 ? -6.325 -54.916 -60.186 1.00 43.97 99 ARG A N 1
ATOM 778 C CA . ARG A 1 99 ? -5.603 -56.146 -60.542 1.00 43.97 99 ARG A CA 1
ATOM 779 C C . ARG A 1 99 ? -6.273 -56.930 -61.678 1.00 43.97 99 ARG A C 1
ATOM 781 O O . ARG A 1 99 ? -5.612 -57.716 -62.331 1.00 43.97 99 ARG A O 1
ATOM 788 N N . SER A 1 100 ? -7.557 -56.688 -61.960 1.00 48.97 100 SER A N 1
ATOM 789 C CA . SER A 1 100 ? -8.306 -57.447 -62.979 1.00 48.97 100 SER A CA 1
ATOM 790 C C . SER A 1 100 ? -8.147 -56.935 -64.420 1.00 48.97 100 SER A C 1
ATOM 792 O O . SER A 1 100 ? -8.500 -57.648 -65.354 1.00 48.97 100 SER A O 1
ATOM 794 N N . VAL A 1 101 ? -7.589 -55.732 -64.623 1.00 49.91 101 VAL A N 1
ATOM 795 C CA . VAL A 1 101 ? -7.398 -55.141 -65.966 1.00 49.91 101 VAL A CA 1
ATOM 796 C C . VAL A 1 101 ? -5.973 -55.356 -66.497 1.00 49.91 101 VAL A C 1
ATOM 798 O O . VAL A 1 101 ? -5.805 -55.533 -67.701 1.00 49.91 101 VAL A O 1
ATOM 801 N N . SER A 1 102 ? -4.953 -55.429 -65.628 1.00 50.41 102 SER A N 1
ATOM 802 C CA . SER A 1 102 ? -3.577 -55.751 -66.055 1.00 50.41 102 SER A CA 1
ATOM 803 C C . SER A 1 102 ? -3.395 -57.209 -66.479 1.00 50.41 102 SER A C 1
ATOM 805 O O . SER A 1 102 ? -2.464 -57.509 -67.221 1.00 50.41 102 SER A O 1
ATOM 807 N N . ASP A 1 103 ? -4.289 -58.100 -66.041 1.00 54.09 103 ASP A N 1
ATOM 808 C CA . ASP A 1 103 ? -4.185 -59.542 -66.283 1.00 54.09 103 ASP A CA 1
ATOM 809 C C . ASP A 1 103 ? -4.902 -60.000 -67.572 1.00 54.09 103 ASP A C 1
ATOM 811 O O . ASP A 1 103 ? -4.818 -61.177 -67.916 1.00 54.09 103 ASP A O 1
ATOM 815 N N . PHE A 1 104 ? -5.582 -59.107 -68.317 1.00 50.97 104 PHE A N 1
ATOM 816 C CA . PHE A 1 104 ? -6.437 -59.518 -69.447 1.00 50.97 104 PHE A CA 1
ATOM 817 C C . PHE A 1 104 ? -5.970 -59.178 -70.871 1.00 50.97 104 PHE A C 1
ATOM 819 O O . PHE A 1 104 ? -6.523 -59.773 -71.794 1.00 50.97 104 PHE A O 1
ATOM 826 N N . ASN A 1 105 ? -4.975 -58.309 -71.115 1.00 53.09 105 ASN A N 1
ATOM 827 C CA . ASN A 1 105 ? -4.376 -58.203 -72.462 1.00 53.09 105 ASN A CA 1
ATOM 828 C C . ASN A 1 105 ? -3.062 -57.379 -72.512 1.00 53.09 105 ASN A C 1
ATOM 830 O O . ASN A 1 105 ? -3.123 -56.153 -72.439 1.00 53.09 105 ASN A O 1
ATOM 834 N N . PRO A 1 106 ? -1.879 -57.988 -72.707 1.00 54.84 106 PRO A N 1
ATOM 835 C CA . PRO A 1 106 ? -0.597 -57.272 -72.733 1.00 54.84 106 PRO A CA 1
ATOM 836 C C . PRO A 1 106 ? -0.211 -56.642 -74.093 1.00 54.84 106 PRO A C 1
ATOM 838 O O . PRO A 1 106 ? 0.952 -56.297 -74.277 1.00 54.84 106 PRO A O 1
ATOM 841 N N . GLN A 1 107 ? -1.120 -56.504 -75.070 1.00 56.53 107 GLN A N 1
ATOM 842 C CA . GLN A 1 107 ? -0.759 -56.098 -76.446 1.00 56.53 107 GLN A CA 1
ATOM 843 C C . GLN A 1 107 ? -1.378 -54.787 -76.968 1.00 56.53 107 GLN A C 1
ATOM 845 O O . GLN A 1 107 ? -1.678 -54.689 -78.157 1.00 56.53 107 GLN A O 1
ATOM 850 N N . LEU A 1 108 ? -1.534 -53.747 -76.145 1.00 56.41 108 LEU A N 1
ATOM 851 C CA . LEU A 1 108 ? -1.738 -52.396 -76.693 1.00 56.41 108 LEU A CA 1
ATOM 852 C C . LEU A 1 108 ? -0.457 -51.561 -76.541 1.00 56.41 108 LEU A C 1
ATOM 854 O O . LEU A 1 108 ? 0.013 -51.409 -75.417 1.00 56.41 108 LEU A O 1
ATOM 858 N N . PRO A 1 109 ? 0.120 -51.025 -77.635 1.00 59.53 109 PRO A N 1
ATOM 859 C CA . PRO A 1 109 ? 1.238 -50.096 -77.538 1.00 59.53 109 PRO A CA 1
ATOM 860 C C . PRO A 1 109 ? 0.786 -48.745 -76.964 1.00 59.53 109 PRO A C 1
ATOM 862 O O . PRO A 1 109 ? -0.305 -48.261 -77.278 1.00 59.53 109 PRO A O 1
ATOM 865 N N . ASP A 1 110 ? 1.647 -48.145 -76.140 1.00 58.34 110 ASP A N 1
ATOM 866 C CA . ASP A 1 110 ? 1.419 -46.843 -75.509 1.00 58.34 110 ASP A CA 1
ATOM 867 C C . ASP A 1 110 ? 1.212 -45.722 -76.552 1.00 58.34 110 ASP A C 1
ATOM 869 O O . ASP A 1 110 ? 1.887 -45.702 -77.589 1.00 58.34 110 ASP A O 1
ATOM 873 N N . PRO A 1 111 ? 0.308 -44.754 -76.304 1.00 52.41 111 PRO A N 1
ATOM 874 C CA . PRO A 1 111 ? 0.084 -43.635 -77.213 1.00 52.41 111 PRO A CA 1
ATOM 875 C C . PRO A 1 111 ? 1.283 -42.669 -77.232 1.00 52.41 111 PRO A C 1
ATOM 877 O O . PRO A 1 111 ? 1.778 -42.241 -76.189 1.00 52.41 111 PRO A O 1
ATOM 880 N N . LEU A 1 112 ? 1.727 -42.287 -78.436 1.00 42.38 112 LEU A N 1
ATOM 881 C CA . LEU A 1 112 ? 2.793 -41.299 -78.643 1.00 42.38 112 LEU A CA 1
ATOM 882 C C . LEU A 1 112 ? 2.358 -39.883 -78.199 1.00 42.38 112 LEU A C 1
ATOM 884 O O . LEU A 1 112 ? 1.209 -39.499 -78.436 1.00 42.38 112 LEU A O 1
ATOM 888 N N . PRO A 1 113 ? 3.265 -39.071 -77.616 1.00 49.25 113 PRO A N 1
ATOM 889 C CA . PRO A 1 113 ? 2.982 -37.679 -77.266 1.00 49.25 113 PRO A CA 1
ATOM 890 C C . PRO A 1 113 ? 2.919 -36.756 -78.508 1.00 49.25 113 PRO A C 1
ATOM 892 O O . PRO A 1 113 ? 3.562 -37.048 -79.520 1.00 49.25 113 PRO A O 1
ATOM 895 N N . PRO A 1 114 ? 2.176 -35.630 -78.450 1.00 41.22 114 PRO A N 1
ATOM 896 C CA . PRO A 1 114 ? 1.993 -34.727 -79.589 1.00 41.22 114 PRO A CA 1
ATOM 897 C C . PRO A 1 114 ? 3.241 -33.889 -79.924 1.00 41.22 114 PRO A C 1
ATOM 899 O O . PRO A 1 114 ? 3.989 -33.460 -79.046 1.00 41.22 114 PRO A O 1
ATOM 902 N N . VAL A 1 115 ? 3.416 -33.636 -81.225 1.00 39.06 115 VAL A N 1
ATOM 903 C CA . VAL A 1 115 ? 4.462 -32.807 -81.851 1.00 39.06 115 VAL A CA 1
ATOM 904 C C . VAL A 1 115 ? 4.116 -31.318 -81.701 1.00 39.06 115 VAL A C 1
ATOM 906 O O . VAL A 1 115 ? 2.976 -30.925 -81.938 1.00 39.06 115 VAL A O 1
ATOM 909 N N . PHE A 1 116 ? 5.092 -30.485 -81.323 1.00 41.56 116 PHE A N 1
ATOM 910 C CA . PHE A 1 116 ? 4.953 -29.025 -81.291 1.00 41.56 116 PHE A CA 1
ATOM 911 C C . PHE A 1 116 ? 5.273 -28.427 -82.668 1.00 41.56 116 PHE A C 1
ATOM 913 O O . PHE A 1 116 ? 6.399 -28.562 -83.144 1.00 41.56 116 PHE A O 1
ATOM 920 N N . ASP A 1 117 ? 4.302 -27.744 -83.281 1.00 42.44 117 ASP A N 1
ATOM 921 C CA . ASP A 1 117 ? 4.507 -26.975 -84.512 1.00 42.44 117 ASP A CA 1
ATOM 922 C C . ASP A 1 117 ? 5.154 -25.613 -84.211 1.00 42.44 117 ASP A C 1
ATOM 924 O O . ASP A 1 117 ? 4.586 -24.727 -83.571 1.00 42.44 117 ASP A O 1
ATOM 928 N N . GLU A 1 118 ? 6.373 -25.465 -84.714 1.00 48.94 118 GLU A N 1
ATOM 929 C CA . GLU A 1 118 ? 7.168 -24.249 -84.817 1.00 48.94 118 GLU A CA 1
ATOM 930 C C . GLU A 1 118 ? 6.639 -23.400 -85.984 1.00 48.94 118 GLU A C 1
ATOM 932 O O . GLU A 1 118 ? 6.646 -23.877 -87.121 1.00 48.94 118 GLU A O 1
ATOM 937 N N . LYS A 1 119 ? 6.177 -22.156 -85.745 1.00 37.50 119 LYS A N 1
ATOM 938 C CA . LYS A 1 119 ? 6.029 -21.144 -86.813 1.00 37.50 119 LYS A CA 1
ATOM 939 C C . LYS A 1 119 ? 5.700 -19.720 -86.336 1.00 37.50 119 LYS A C 1
ATOM 941 O O . LYS A 1 119 ? 4.723 -19.504 -85.627 1.00 37.50 119 LYS A O 1
ATOM 946 N N . ILE A 1 120 ? 6.451 -18.785 -86.938 1.00 37.00 120 ILE A N 1
ATOM 947 C CA . ILE A 1 120 ? 6.189 -17.349 -87.200 1.00 37.00 120 ILE A CA 1
ATOM 948 C C . ILE A 1 120 ? 6.747 -16.378 -86.147 1.00 37.00 120 ILE A C 1
ATOM 950 O O . ILE A 1 120 ? 6.421 -16.488 -84.974 1.00 37.00 120 ILE A O 1
ATOM 954 N N . SER A 1 121 ? 7.491 -15.310 -86.455 1.00 35.94 121 SER A N 1
ATOM 955 C CA . SER A 1 121 ? 8.376 -14.889 -87.561 1.00 35.94 121 SER A CA 1
ATOM 956 C C . SER A 1 121 ? 9.081 -13.623 -87.047 1.00 35.94 121 SER A C 1
ATOM 958 O O . SER A 1 121 ? 8.455 -12.785 -86.400 1.00 35.94 121 SER A O 1
ATOM 960 N N . LEU A 1 122 ? 10.374 -13.479 -87.335 1.00 42.75 122 LEU A N 1
ATOM 961 C CA . LEU A 1 122 ? 11.166 -12.276 -87.074 1.00 42.75 122 LEU A CA 1
ATOM 962 C C . LEU A 1 122 ? 11.092 -11.336 -88.286 1.00 42.75 122 LEU A C 1
ATOM 964 O O . LEU A 1 122 ? 11.509 -11.733 -89.370 1.00 42.75 122 LEU A O 1
ATOM 968 N N . GLU A 1 123 ? 10.674 -10.084 -88.096 1.00 40.84 123 GLU A N 1
ATOM 969 C CA . GLU A 1 123 ? 10.987 -8.993 -89.031 1.00 40.84 123 GLU A CA 1
ATOM 970 C C . GLU A 1 123 ? 11.473 -7.744 -88.274 1.00 40.84 123 GLU A C 1
ATOM 972 O O . GLU A 1 123 ? 10.793 -7.278 -87.355 1.00 40.84 123 GLU A O 1
ATOM 977 N N . PRO A 1 124 ? 12.638 -7.172 -88.639 1.00 43.91 124 PRO A N 1
ATOM 978 C CA . PRO A 1 124 ? 13.109 -5.899 -88.117 1.00 43.91 124 PRO A CA 1
ATOM 979 C C . PRO A 1 124 ? 12.716 -4.753 -89.062 1.00 43.91 124 PRO A C 1
ATOM 981 O O . PRO A 1 124 ? 13.047 -4.772 -90.246 1.00 43.91 124 PRO A O 1
ATOM 984 N N . ILE A 1 125 ? 12.091 -3.699 -88.534 1.00 35.12 125 ILE A N 1
ATOM 985 C CA . ILE A 1 125 ? 11.918 -2.435 -89.264 1.00 35.12 125 ILE A CA 1
ATOM 986 C C . ILE A 1 125 ? 12.881 -1.400 -88.681 1.00 35.12 125 ILE A C 1
ATOM 988 O O . ILE A 1 125 ? 12.667 -0.846 -87.605 1.00 35.12 125 ILE A O 1
ATOM 992 N N . VAL A 1 126 ? 13.948 -1.136 -89.433 1.00 39.06 126 VAL A N 1
ATOM 993 C CA . VAL A 1 126 ? 14.810 0.042 -89.293 1.00 39.06 126 VAL A CA 1
ATOM 994 C C . VAL A 1 126 ? 14.259 1.138 -90.204 1.00 39.06 126 VAL A C 1
ATOM 996 O O . VAL A 1 126 ? 14.090 0.910 -91.402 1.00 39.06 126 VAL A O 1
ATOM 999 N N . LYS A 1 127 ? 14.048 2.352 -89.677 1.00 33.09 127 LYS A N 1
ATOM 1000 C CA . LYS A 1 127 ? 14.044 3.564 -90.510 1.00 33.09 127 LYS A CA 1
ATOM 1001 C C . LYS A 1 127 ? 14.514 4.815 -89.751 1.00 33.09 127 LYS A C 1
ATOM 1003 O O . LYS A 1 127 ? 13.813 5.351 -88.906 1.00 33.09 127 LYS A O 1
ATOM 1008 N N . ASN A 1 128 ? 15.700 5.248 -90.175 1.00 32.00 128 ASN A N 1
ATOM 1009 C CA . ASN A 1 128 ? 16.204 6.608 -90.389 1.00 32.00 128 ASN A CA 1
ATOM 1010 C C . ASN A 1 128 ? 16.436 7.571 -89.211 1.00 32.00 128 ASN A C 1
ATOM 1012 O O . ASN A 1 128 ? 15.531 8.131 -88.604 1.00 32.00 128 ASN A O 1
ATOM 1016 N N . SER A 1 129 ? 17.727 7.854 -89.041 1.00 35.62 129 SER A N 1
ATOM 1017 C CA . SER A 1 129 ? 18.361 8.949 -88.318 1.00 35.62 129 SER A CA 1
ATOM 1018 C C . SER A 1 129 ? 18.340 10.277 -89.087 1.00 35.62 129 SER A C 1
ATOM 1020 O O . SER A 1 129 ? 18.611 10.318 -90.288 1.00 35.62 129 SER A O 1
ATOM 1022 N N . SER A 1 130 ? 18.155 11.383 -88.360 1.00 30.78 130 SER A N 1
ATOM 1023 C CA . SER A 1 130 ? 19.013 12.582 -88.433 1.00 30.78 130 SER A CA 1
ATOM 1024 C C . SER A 1 130 ? 18.657 13.595 -87.327 1.00 30.78 130 SER A C 1
ATOM 1026 O O . SER A 1 130 ? 17.594 13.478 -86.724 1.00 30.78 130 SER A O 1
ATOM 1028 N N . PRO A 1 131 ? 19.588 14.495 -86.958 1.00 44.81 131 PRO A N 1
ATOM 1029 C CA . PRO A 1 131 ? 20.043 14.665 -85.576 1.00 44.81 131 PRO A CA 1
ATOM 1030 C C . PRO A 1 131 ? 19.421 15.882 -84.887 1.00 44.81 131 PRO A C 1
ATOM 1032 O O . PRO A 1 131 ? 18.918 16.763 -85.577 1.00 44.81 131 PRO A O 1
ATOM 1035 N N . SER A 1 132 ? 19.534 15.971 -83.551 1.00 30.11 132 SER A N 1
ATOM 1036 C CA . SER A 1 132 ? 19.901 17.209 -82.827 1.00 30.11 132 SER A CA 1
ATOM 1037 C C . SER A 1 132 ? 19.858 17.046 -81.299 1.00 30.11 132 SER A C 1
ATOM 1039 O O . SER A 1 132 ? 18.794 16.897 -80.711 1.00 30.11 132 SER A O 1
ATOM 1041 N N . VAL A 1 133 ? 21.044 17.204 -80.704 1.00 33.50 133 VAL A N 1
ATOM 1042 C CA . VAL A 1 133 ? 21.350 17.703 -79.350 1.00 33.50 133 VAL A CA 1
ATOM 1043 C C . VAL A 1 133 ? 21.012 16.800 -78.155 1.00 33.50 133 VAL A C 1
ATOM 1045 O O . VAL A 1 133 ? 19.912 16.782 -77.609 1.00 33.50 133 VAL A O 1
ATOM 1048 N N . GLU A 1 134 ? 22.066 16.127 -77.689 1.00 45.50 134 GLU A N 1
ATOM 1049 C CA . GLU A 1 134 ? 22.209 15.590 -76.340 1.00 45.50 134 GLU A CA 1
ATOM 1050 C C . GLU A 1 134 ? 21.988 16.666 -75.269 1.00 45.50 134 GLU A C 1
ATOM 1052 O O . GLU A 1 134 ? 22.642 17.708 -75.266 1.00 45.50 134 GLU A O 1
ATOM 1057 N N . VAL A 1 135 ? 21.190 16.332 -74.256 1.00 38.22 135 VAL A N 1
ATOM 1058 C CA . VAL A 1 135 ? 21.504 16.726 -72.881 1.00 38.22 135 VAL A CA 1
ATOM 1059 C C . VAL A 1 135 ? 21.495 15.455 -72.045 1.00 38.22 135 VAL A C 1
ATOM 1061 O O . VAL A 1 135 ? 20.447 14.936 -71.666 1.00 38.22 135 VAL A O 1
ATOM 1064 N N . SER A 1 136 ? 22.693 14.930 -71.796 1.00 39.50 136 SER A N 1
ATOM 1065 C CA . SER A 1 136 ? 22.919 13.860 -70.829 1.00 39.50 136 SER A CA 1
ATOM 1066 C C . SER A 1 136 ? 22.534 14.368 -69.434 1.00 39.50 136 SER A C 1
ATOM 1068 O O . SER A 1 136 ? 23.118 15.357 -68.974 1.00 39.50 136 SER A O 1
ATOM 1070 N N . PRO A 1 137 ? 21.570 13.752 -68.725 1.00 38.44 137 PRO A N 1
ATOM 1071 C CA . PRO A 1 137 ? 21.398 14.053 -67.318 1.00 38.44 137 PRO A CA 1
ATOM 1072 C C . PRO A 1 137 ? 22.648 13.543 -66.604 1.00 38.44 137 PRO A C 1
ATOM 1074 O O . PRO A 1 137 ? 22.895 12.337 -66.561 1.00 38.44 137 PRO A O 1
ATOM 1077 N N . GLN A 1 138 ? 23.445 14.454 -66.037 1.00 38.84 138 GLN A N 1
ATOM 1078 C CA . GLN A 1 138 ? 24.512 14.065 -65.124 1.00 38.84 138 GLN A CA 1
ATOM 1079 C C . GLN A 1 138 ? 23.894 13.201 -64.021 1.00 38.84 138 GLN A C 1
ATOM 1081 O O . GLN A 1 138 ? 23.129 13.682 -63.179 1.00 38.84 138 GLN A O 1
ATOM 1086 N N . ARG A 1 139 ? 24.203 11.900 -64.044 1.00 39.59 139 ARG A N 1
ATOM 1087 C CA . ARG A 1 139 ? 23.929 11.009 -62.924 1.00 39.59 139 ARG A CA 1
ATOM 1088 C C . ARG A 1 139 ? 24.757 11.519 -61.757 1.00 39.59 139 ARG A C 1
ATOM 1090 O O . ARG A 1 139 ? 25.956 11.286 -61.678 1.00 39.59 139 ARG A O 1
ATOM 1097 N N . VAL A 1 140 ? 24.102 12.215 -60.838 1.00 43.75 140 VAL A N 1
ATOM 1098 C CA . VAL A 1 140 ? 24.598 12.290 -59.471 1.00 43.75 140 VAL A CA 1
ATOM 1099 C C . VAL A 1 140 ? 24.469 10.871 -58.937 1.00 43.75 140 VAL A C 1
ATOM 1101 O O . VAL A 1 140 ? 23.354 10.429 -58.645 1.00 43.75 140 VAL A O 1
ATOM 1104 N N . ASP A 1 141 ? 25.583 10.142 -58.889 1.00 49.59 141 ASP A N 1
ATOM 1105 C CA . ASP A 1 141 ? 25.659 8.818 -58.281 1.00 49.59 141 ASP A CA 1
ATOM 1106 C C . ASP A 1 141 ? 25.234 8.940 -56.817 1.00 49.59 141 ASP A C 1
ATOM 1108 O O . ASP A 1 141 ? 26.000 9.295 -55.921 1.00 49.59 141 ASP A O 1
ATOM 1112 N N . ARG A 1 142 ? 23.945 8.701 -56.570 1.00 54.72 142 ARG A N 1
ATOM 1113 C CA . ARG A 1 142 ? 23.420 8.569 -55.218 1.00 54.72 142 ARG A CA 1
ATOM 1114 C C . ARG A 1 142 ? 24.051 7.297 -54.659 1.00 54.72 142 ARG A C 1
ATOM 1116 O O . ARG A 1 142 ? 23.938 6.261 -55.324 1.00 54.72 142 ARG A O 1
ATOM 1123 N N . PRO A 1 143 ? 24.693 7.334 -53.476 1.00 53.12 143 PRO A N 1
ATOM 1124 C CA . PRO A 1 143 ? 25.277 6.136 -52.893 1.00 53.12 143 PRO A CA 1
ATOM 1125 C C . PRO A 1 143 ? 24.199 5.054 -52.865 1.00 53.12 143 PRO A C 1
ATOM 1127 O O . PRO A 1 143 ? 23.088 5.283 -52.373 1.00 53.12 143 PRO A O 1
ATOM 1130 N N . THR A 1 144 ? 24.483 3.909 -53.493 1.00 57.56 144 THR A N 1
ATOM 1131 C CA . THR A 1 144 ? 23.504 2.828 -53.620 1.00 57.56 144 THR A CA 1
ATOM 1132 C C . THR A 1 144 ? 22.972 2.480 -52.231 1.00 57.56 144 THR A C 1
ATOM 1134 O O . THR A 1 144 ? 23.718 2.499 -51.254 1.00 57.56 144 THR A O 1
ATOM 1137 N N . LYS A 1 145 ? 21.670 2.175 -52.119 1.00 58.38 145 LYS A N 1
ATOM 1138 C CA . LYS A 1 145 ? 20.967 1.934 -50.837 1.00 58.38 145 LYS A CA 1
ATOM 1139 C C . LYS A 1 145 ? 21.729 0.991 -49.882 1.00 58.38 145 LYS A C 1
ATOM 1141 O O . LYS A 1 145 ? 21.608 1.117 -48.669 1.00 58.38 145 LYS A O 1
ATOM 1146 N N . ARG A 1 146 ? 22.565 0.103 -50.432 1.00 59.72 146 ARG A N 1
ATOM 1147 C CA . ARG A 1 146 ? 23.477 -0.804 -49.721 1.00 59.72 146 ARG A CA 1
ATOM 1148 C C . ARG A 1 146 ? 24.514 -0.075 -48.855 1.00 59.72 146 ARG A C 1
ATOM 1150 O O . ARG A 1 146 ? 24.756 -0.520 -47.743 1.00 59.72 146 ARG A O 1
ATOM 1157 N N . PHE A 1 147 ? 25.063 1.055 -49.303 1.00 62.00 147 PHE A N 1
ATOM 1158 C CA . PHE A 1 147 ? 26.030 1.848 -48.532 1.00 62.00 147 PHE A CA 1
ATOM 1159 C C . PHE A 1 147 ? 25.384 2.604 -47.370 1.00 62.00 147 PHE A C 1
ATOM 1161 O O . PHE A 1 147 ? 25.992 2.715 -46.311 1.00 62.00 147 PHE A O 1
ATOM 1168 N N . ILE A 1 148 ? 24.138 3.064 -47.528 1.00 73.19 148 ILE A N 1
ATOM 1169 C CA . ILE A 1 148 ? 23.383 3.697 -46.435 1.00 73.19 148 ILE A CA 1
ATOM 1170 C C . ILE A 1 148 ? 23.037 2.652 -45.365 1.00 73.19 148 ILE A C 1
ATOM 1172 O O . ILE A 1 148 ? 23.215 2.909 -44.179 1.00 73.19 148 ILE A O 1
ATOM 1176 N N . ILE A 1 149 ? 22.617 1.450 -45.776 1.00 70.50 149 ILE A N 1
ATOM 1177 C CA . ILE A 1 149 ? 22.364 0.331 -44.856 1.00 70.50 149 ILE A CA 1
ATOM 1178 C C . ILE A 1 149 ? 23.656 -0.076 -44.131 1.00 70.50 149 ILE A C 1
ATOM 1180 O O . ILE A 1 149 ? 23.640 -0.221 -42.911 1.00 70.50 149 ILE A O 1
ATOM 1184 N N . LEU A 1 150 ? 24.788 -0.181 -44.841 1.00 76.38 150 LEU A N 1
ATOM 1185 C CA . LEU A 1 150 ? 26.082 -0.483 -44.221 1.00 76.38 150 LEU A CA 1
ATOM 1186 C C . LEU A 1 150 ? 26.494 0.596 -43.210 1.00 76.38 150 LEU A C 1
ATOM 1188 O O . LEU A 1 150 ? 26.915 0.269 -42.106 1.00 76.38 150 LEU A O 1
ATOM 1192 N N . ALA A 1 151 ? 26.332 1.874 -43.558 1.00 74.88 151 ALA A N 1
ATOM 1193 C CA . ALA A 1 151 ? 26.651 2.988 -42.673 1.00 74.88 151 ALA A CA 1
ATOM 1194 C C . ALA A 1 151 ? 25.772 2.993 -41.412 1.00 74.88 151 ALA A C 1
ATOM 1196 O O . ALA A 1 151 ? 26.282 3.249 -40.327 1.00 74.88 151 ALA A O 1
ATOM 1197 N N . ILE A 1 152 ? 24.483 2.647 -41.523 1.00 78.25 152 ILE A N 1
ATOM 1198 C CA . ILE A 1 152 ? 23.578 2.511 -40.371 1.00 78.25 152 ILE A CA 1
ATOM 1199 C C . ILE A 1 152 ? 23.982 1.322 -39.495 1.00 78.25 152 ILE A C 1
ATOM 1201 O O . ILE A 1 152 ? 24.008 1.469 -38.279 1.00 78.25 152 ILE A O 1
ATOM 1205 N N . ILE A 1 153 ? 24.345 0.176 -40.079 1.00 80.06 153 ILE A N 1
ATOM 1206 C CA . ILE A 1 153 ? 24.815 -1.001 -39.328 1.00 80.06 153 ILE A CA 1
ATOM 1207 C C . ILE A 1 153 ? 26.130 -0.693 -38.601 1.00 80.06 153 ILE A C 1
ATOM 1209 O O . ILE A 1 153 ? 26.288 -1.063 -37.440 1.00 80.06 153 ILE A O 1
ATOM 1213 N N . ILE A 1 154 ? 27.049 0.031 -39.242 1.00 80.06 154 ILE A N 1
ATOM 1214 C CA . ILE A 1 154 ? 28.314 0.468 -38.637 1.00 80.06 154 ILE A CA 1
ATOM 1215 C C . ILE A 1 154 ? 28.062 1.506 -37.535 1.00 80.06 154 ILE A C 1
ATOM 1217 O O . ILE A 1 154 ? 28.701 1.447 -36.488 1.00 80.06 154 ILE A O 1
ATOM 1221 N N . LEU A 1 155 ? 27.101 2.415 -37.719 1.00 77.94 155 LEU A N 1
ATOM 1222 C CA . LEU A 1 155 ? 26.709 3.399 -36.708 1.00 77.94 155 LEU A CA 1
ATOM 1223 C C . LEU A 1 155 ? 26.042 2.725 -35.496 1.00 77.94 155 LEU A C 1
ATOM 1225 O O . LEU A 1 155 ? 26.417 3.009 -34.361 1.00 77.94 155 LEU A O 1
ATOM 1229 N N . LEU A 1 156 ? 25.105 1.795 -35.719 1.00 74.31 156 LEU A N 1
ATOM 1230 C CA . LEU A 1 156 ? 24.472 0.998 -34.661 1.00 74.31 156 LEU A CA 1
ATOM 1231 C C . LEU A 1 156 ? 25.510 0.137 -33.934 1.00 74.31 156 LEU A C 1
ATOM 1233 O O . LEU A 1 156 ? 25.551 0.130 -32.707 1.00 74.31 156 LEU A O 1
ATOM 1237 N N . GLY A 1 157 ? 26.388 -0.534 -34.682 1.00 74.00 157 GLY A N 1
ATOM 1238 C CA . GLY A 1 157 ? 27.492 -1.322 -34.141 1.00 74.00 157 GLY A CA 1
ATOM 1239 C C . GLY A 1 157 ? 28.471 -0.473 -33.329 1.00 74.00 157 GLY A C 1
ATOM 1240 O O . GLY A 1 157 ? 28.899 -0.892 -32.258 1.00 74.00 157 GLY A O 1
ATOM 1241 N N . GLY A 1 158 ? 28.759 0.752 -33.776 1.00 72.25 158 GLY A N 1
ATOM 1242 C CA . GLY A 1 158 ? 29.579 1.728 -33.060 1.00 72.25 158 GLY A CA 1
ATOM 1243 C C . GLY A 1 158 ? 28.934 2.210 -31.758 1.00 72.25 158 GLY A C 1
ATOM 1244 O O . GLY A 1 158 ? 29.608 2.272 -30.733 1.00 72.25 158 GLY A O 1
ATOM 1245 N N . ILE A 1 159 ? 27.624 2.476 -31.754 1.00 67.06 159 ILE A N 1
ATOM 1246 C CA . ILE A 1 159 ? 26.863 2.851 -30.548 1.00 67.06 159 ILE A CA 1
ATOM 1247 C C . ILE A 1 159 ? 26.834 1.690 -29.539 1.00 67.06 159 ILE A C 1
ATOM 1249 O O . ILE A 1 159 ? 27.059 1.902 -28.345 1.00 67.06 159 ILE A O 1
ATOM 1253 N N . ILE A 1 160 ? 26.636 0.456 -30.012 1.00 68.19 160 ILE A N 1
ATOM 1254 C CA . ILE A 1 160 ? 26.676 -0.760 -29.186 1.00 68.19 160 ILE A CA 1
ATOM 1255 C C . ILE A 1 160 ? 28.092 -0.993 -28.627 1.00 68.19 160 ILE A C 1
ATOM 1257 O O . ILE A 1 160 ? 28.243 -1.302 -27.444 1.00 68.19 160 ILE A O 1
ATOM 1261 N N . ALA A 1 161 ? 29.143 -0.785 -29.428 1.00 67.06 161 ALA A N 1
ATOM 1262 C CA . ALA A 1 161 ? 30.537 -0.946 -29.010 1.00 67.06 161 ALA A CA 1
ATOM 1263 C C . ALA A 1 161 ? 30.976 0.113 -27.982 1.00 67.06 161 ALA A C 1
ATOM 1265 O O . ALA A 1 161 ? 31.591 -0.231 -26.971 1.00 67.06 161 ALA A O 1
ATOM 1266 N N . LEU A 1 162 ? 30.605 1.382 -28.187 1.00 60.75 162 LEU A N 1
ATOM 1267 C CA . LEU A 1 162 ? 30.862 2.479 -27.243 1.00 60.75 162 LEU A CA 1
ATOM 1268 C C . LEU A 1 162 ? 30.064 2.308 -25.941 1.00 60.75 162 LEU A C 1
ATOM 1270 O O . LEU A 1 162 ? 30.549 2.629 -24.855 1.00 60.75 162 LEU A O 1
ATOM 1274 N N . GLY A 1 163 ? 28.863 1.740 -26.033 1.00 58.38 163 GLY A N 1
ATOM 1275 C CA . GLY A 1 163 ? 28.013 1.423 -24.895 1.00 58.38 163 GLY A CA 1
ATOM 1276 C C . GLY A 1 163 ? 28.425 0.172 -24.106 1.00 58.38 163 GLY A C 1
ATOM 1277 O O . GLY A 1 163 ? 28.097 0.036 -22.926 1.00 58.38 163 GLY A O 1
ATOM 1278 N N . SER A 1 164 ? 29.192 -0.728 -24.722 1.00 62.44 164 SER A N 1
ATOM 1279 C CA . SER A 1 164 ? 29.466 -2.070 -24.202 1.00 62.44 164 SER A CA 1
ATOM 1280 C C . SER A 1 164 ? 30.162 -2.095 -22.839 1.00 62.44 164 SER A C 1
ATOM 1282 O O . SER A 1 164 ? 30.001 -3.065 -22.119 1.00 62.44 164 SER A O 1
ATOM 1284 N N . LYS A 1 165 ? 30.906 -1.065 -22.406 1.00 61.41 165 LYS A N 1
ATOM 1285 C CA . LYS A 1 165 ? 31.502 -1.054 -21.047 1.00 61.41 165 LYS A CA 1
ATOM 1286 C C . LYS A 1 165 ? 30.541 -0.594 -19.946 1.00 61.41 165 LYS A C 1
ATOM 1288 O O . LYS A 1 165 ? 30.633 -1.110 -18.838 1.00 61.41 165 LYS A O 1
ATOM 1293 N N . LYS A 1 166 ? 29.624 0.332 -20.240 1.00 61.47 166 LYS A N 1
ATOM 1294 C CA . LYS A 1 166 ? 28.682 0.914 -19.264 1.00 61.47 166 LYS A CA 1
ATOM 1295 C C . LYS A 1 166 ? 27.335 0.179 -19.230 1.00 61.47 166 LYS A C 1
ATOM 1297 O O . LYS A 1 166 ? 26.650 0.208 -18.217 1.00 61.47 166 LYS A O 1
ATOM 1302 N N . TYR A 1 167 ? 26.990 -0.523 -20.308 1.00 66.19 167 TYR A N 1
ATOM 1303 C CA . TYR A 1 167 ? 25.698 -1.189 -20.487 1.00 66.19 167 TYR A CA 1
ATOM 1304 C C . TYR A 1 167 ? 25.766 -2.723 -20.443 1.00 66.19 167 TYR A C 1
ATOM 1306 O O . TYR A 1 167 ? 24.778 -3.369 -20.779 1.00 66.19 167 TYR A O 1
ATOM 1314 N N . LYS A 1 168 ? 26.882 -3.339 -20.002 1.00 63.59 168 LYS A N 1
ATOM 1315 C CA . LYS A 1 168 ? 26.955 -4.814 -19.840 1.00 63.59 168 LYS A CA 1
ATOM 1316 C C . LYS A 1 168 ? 25.806 -5.343 -18.990 1.00 63.59 168 LYS A C 1
ATOM 1318 O O . LYS A 1 168 ? 25.182 -6.328 -19.369 1.00 63.59 168 LYS A O 1
ATOM 1323 N N . ASN A 1 169 ? 25.493 -4.619 -17.918 1.00 66.00 169 ASN A N 1
ATOM 1324 C CA . ASN A 1 169 ? 24.445 -4.957 -16.960 1.00 66.00 169 ASN A CA 1
ATOM 1325 C C . ASN A 1 169 ? 23.027 -4.862 -17.554 1.00 66.00 169 ASN A C 1
ATOM 1327 O O . ASN A 1 169 ? 22.103 -5.438 -16.988 1.00 66.00 169 ASN A O 1
ATOM 1331 N N . LEU A 1 170 ? 22.838 -4.155 -18.680 1.00 70.12 170 LEU A N 1
ATOM 1332 C CA . LEU A 1 170 ? 21.534 -4.065 -19.348 1.00 70.12 170 LEU A CA 1
ATOM 1333 C C . LEU A 1 170 ? 21.170 -5.355 -20.093 1.00 70.12 170 LEU A C 1
ATOM 1335 O O . LEU A 1 170 ? 19.993 -5.631 -20.284 1.00 70.12 170 LEU A O 1
ATOM 1339 N N . ILE A 1 171 ? 22.165 -6.143 -20.511 1.00 80.56 171 ILE A N 1
ATOM 1340 C CA . ILE A 1 171 ? 21.949 -7.374 -21.290 1.00 80.56 171 ILE A CA 1
ATOM 1341 C C . ILE A 1 171 ? 22.294 -8.611 -20.458 1.00 80.56 171 ILE A C 1
ATOM 1343 O O . ILE A 1 171 ? 21.586 -9.615 -20.512 1.00 80.56 171 ILE A O 1
ATOM 1347 N N . ILE A 1 172 ? 23.370 -8.548 -19.673 1.00 85.50 172 ILE A N 1
ATOM 1348 C CA . ILE A 1 172 ? 23.869 -9.648 -18.847 1.00 85.50 172 ILE A CA 1
ATOM 1349 C C . ILE A 1 172 ? 23.897 -9.174 -17.400 1.00 85.50 172 ILE A C 1
ATOM 1351 O O . ILE A 1 172 ? 24.660 -8.275 -17.055 1.00 85.50 172 ILE A O 1
ATOM 1355 N N . VAL A 1 173 ? 23.093 -9.802 -16.548 1.00 89.81 173 VAL A N 1
ATOM 1356 C CA . VAL A 1 173 ? 23.003 -9.448 -15.122 1.00 89.81 173 VAL A CA 1
ATOM 1357 C C . VAL A 1 173 ? 24.068 -10.145 -14.282 1.00 89.81 173 VAL A C 1
ATOM 1359 O O . VAL A 1 173 ? 24.428 -9.661 -13.215 1.00 89.81 173 VAL A O 1
ATOM 1362 N N . GLY A 1 174 ? 24.610 -11.261 -14.769 1.00 89.69 174 GLY A N 1
ATOM 1363 C CA . GLY A 1 174 ? 25.630 -12.024 -14.060 1.00 89.69 174 GLY A CA 1
ATOM 1364 C C . GLY A 1 174 ? 26.159 -13.197 -14.875 1.00 89.69 174 GLY A C 1
ATOM 1365 O O . GLY A 1 174 ? 25.771 -13.400 -16.026 1.00 89.69 174 GLY A O 1
ATOM 1366 N N . LYS A 1 175 ? 27.068 -13.974 -14.284 1.00 92.56 175 LYS A N 1
ATOM 1367 C CA . LYS A 1 175 ? 27.556 -15.239 -14.846 1.00 92.56 175 LYS A CA 1
ATOM 1368 C C . LYS A 1 175 ? 27.656 -16.290 -13.742 1.00 92.56 175 LYS A C 1
ATOM 1370 O O . LYS A 1 175 ? 28.104 -15.966 -12.649 1.00 92.56 175 LYS A O 1
ATOM 1375 N N . VAL A 1 176 ? 27.314 -17.538 -14.052 1.00 92.69 176 VAL A N 1
ATOM 1376 C CA . VAL A 1 176 ? 27.467 -18.701 -13.164 1.00 92.69 176 VAL A CA 1
ATOM 1377 C C . VAL A 1 176 ? 28.359 -19.716 -13.870 1.00 92.69 176 VAL A C 1
ATOM 1379 O O . VAL A 1 176 ? 28.001 -20.202 -14.939 1.00 92.69 176 VAL A O 1
ATOM 1382 N N . ASN A 1 177 ? 29.546 -19.995 -13.323 1.00 92.38 177 ASN A N 1
ATOM 1383 C CA . ASN A 1 177 ? 30.529 -20.918 -13.916 1.00 92.38 177 ASN A CA 1
ATOM 1384 C C . ASN A 1 177 ? 30.811 -20.647 -15.409 1.00 92.38 177 ASN A C 1
ATOM 1386 O O . ASN A 1 177 ? 30.924 -21.559 -16.221 1.00 92.38 177 ASN A O 1
ATOM 1390 N N . GLY A 1 178 ? 30.867 -19.369 -15.795 1.00 90.31 178 GLY A N 1
ATOM 1391 C CA . GLY A 1 178 ? 31.090 -18.947 -17.181 1.00 90.31 178 GLY A CA 1
ATOM 1392 C C . GLY A 1 178 ? 29.827 -18.829 -18.044 1.00 90.31 178 GLY A C 1
ATOM 1393 O O . GLY A 1 178 ? 29.875 -18.110 -19.043 1.00 90.31 178 GLY A O 1
ATOM 1394 N N . ARG A 1 179 ? 28.683 -19.411 -17.646 1.00 92.19 179 ARG A N 1
ATOM 1395 C CA . ARG A 1 179 ? 27.391 -19.209 -18.327 1.00 92.19 179 ARG A CA 1
ATOM 1396 C C . ARG A 1 179 ? 26.819 -17.831 -17.972 1.00 92.19 179 ARG A C 1
ATOM 1398 O O . ARG A 1 179 ? 26.591 -17.576 -16.790 1.00 92.19 179 ARG A O 1
ATOM 1405 N N . PRO A 1 180 ? 26.574 -16.933 -18.941 1.00 90.25 180 PRO A N 1
ATOM 1406 C CA . PRO A 1 180 ? 25.910 -15.665 -18.667 1.00 90.25 180 PRO A CA 1
ATOM 1407 C C . PRO A 1 180 ? 24.437 -15.873 -18.308 1.00 90.25 180 PRO A C 1
ATOM 1409 O O . PRO A 1 180 ? 23.751 -16.664 -18.947 1.00 90.25 180 PRO A O 1
ATOM 1412 N N . VAL A 1 181 ? 23.969 -15.128 -17.309 1.00 91.38 181 VAL A N 1
ATOM 1413 C CA . VAL A 1 181 ? 22.551 -14.947 -16.990 1.00 91.38 181 VAL A CA 1
ATOM 1414 C C . VAL A 1 181 ? 22.116 -13.648 -17.647 1.00 91.38 181 VAL A C 1
ATOM 1416 O O . VAL A 1 181 ? 22.677 -12.579 -17.369 1.00 91.38 181 VAL A O 1
ATOM 1419 N N . THR A 1 182 ? 21.157 -13.740 -18.560 1.00 91.88 182 THR A N 1
ATOM 1420 C CA . THR A 1 182 ? 20.681 -12.565 -19.296 1.00 91.88 182 THR A CA 1
ATOM 1421 C C . THR A 1 182 ? 19.637 -11.799 -18.494 1.00 91.88 182 THR A C 1
ATOM 1423 O O . THR A 1 182 ? 18.961 -12.352 -17.626 1.00 91.88 182 THR A O 1
ATOM 1426 N N . ARG A 1 183 ? 19.491 -10.506 -18.787 1.00 90.31 183 ARG A N 1
ATOM 1427 C CA . ARG A 1 183 ? 18.445 -9.670 -18.193 1.00 90.31 183 ARG A CA 1
ATOM 1428 C C . ARG A 1 183 ? 17.050 -10.211 -18.507 1.00 90.31 183 ARG A C 1
ATOM 1430 O O . ARG A 1 183 ? 16.232 -10.296 -17.602 1.00 90.31 183 ARG A O 1
ATOM 1437 N N . LEU A 1 184 ? 16.829 -10.646 -19.749 1.00 91.19 184 LEU A N 1
ATOM 1438 C CA . LEU A 1 184 ? 15.567 -11.242 -20.187 1.00 91.19 184 LEU A CA 1
ATOM 1439 C C . LEU A 1 184 ? 15.240 -12.525 -19.411 1.00 91.19 184 LEU A C 1
ATOM 1441 O O . LEU A 1 184 ? 14.121 -12.683 -18.948 1.00 91.19 184 LEU A O 1
ATOM 1445 N N . GLU A 1 185 ? 16.215 -13.421 -19.228 1.00 91.56 185 GLU A N 1
ATOM 1446 C CA . GLU A 1 185 ? 16.031 -14.659 -18.454 1.00 91.56 185 GLU A CA 1
ATOM 1447 C C . GLU A 1 185 ? 15.646 -14.361 -16.998 1.00 91.56 185 GLU A C 1
ATOM 1449 O O . GLU A 1 185 ? 14.727 -14.980 -16.464 1.00 91.56 185 GLU A O 1
ATOM 1454 N N . LEU A 1 186 ? 16.296 -13.369 -16.375 1.00 94.38 186 LEU A N 1
ATOM 1455 C CA . LEU A 1 186 ? 15.931 -12.913 -15.035 1.00 94.38 186 LEU A CA 1
ATOM 1456 C C . LEU A 1 186 ? 14.514 -12.323 -15.001 1.00 94.38 186 LEU A C 1
ATOM 1458 O O . LEU A 1 186 ? 13.735 -12.679 -14.124 1.00 94.38 186 LEU A O 1
ATOM 1462 N N . GLU A 1 187 ? 14.173 -11.429 -15.929 1.00 92.31 187 GLU A N 1
ATOM 1463 C CA . GLU A 1 187 ? 12.860 -10.773 -15.969 1.00 92.31 187 GLU A CA 1
ATOM 1464 C C . GLU A 1 187 ? 11.726 -11.764 -16.229 1.00 92.31 187 GLU A C 1
ATOM 1466 O O . GLU A 1 187 ? 10.721 -11.719 -15.529 1.00 92.31 187 GLU A O 1
ATOM 1471 N N . VAL A 1 188 ? 11.905 -12.719 -17.146 1.00 94.50 188 VAL A N 1
ATOM 1472 C CA . VAL A 1 188 ? 10.941 -13.809 -17.371 1.00 94.50 188 VAL A CA 1
ATOM 1473 C C . VAL A 1 188 ? 10.758 -14.635 -16.098 1.00 94.50 188 VAL A C 1
ATOM 1475 O O . VAL A 1 188 ? 9.627 -14.926 -15.710 1.00 94.50 188 VAL A O 1
ATOM 1478 N N . ALA A 1 189 ? 11.848 -14.978 -15.404 1.00 95.00 189 ALA A N 1
ATOM 1479 C CA . ALA A 1 189 ? 11.767 -15.722 -14.152 1.00 95.00 189 ALA A CA 1
ATOM 1480 C C . ALA A 1 189 ? 11.072 -14.924 -13.032 1.00 95.00 189 ALA A C 1
ATOM 1482 O O . ALA A 1 189 ? 10.309 -15.505 -12.260 1.00 95.00 189 ALA A O 1
ATOM 1483 N N . LEU A 1 190 ? 11.311 -13.612 -12.939 1.00 95.56 190 LEU A N 1
ATOM 1484 C CA . LEU A 1 190 ? 10.652 -12.729 -11.973 1.00 95.56 190 LEU A CA 1
ATOM 1485 C C . LEU A 1 190 ? 9.167 -12.557 -12.293 1.00 95.56 190 LEU A C 1
ATOM 1487 O O . LEU A 1 190 ? 8.342 -12.733 -11.402 1.00 95.56 190 LEU A O 1
ATOM 1491 N N . ASN A 1 191 ? 8.815 -12.287 -13.550 1.00 95.00 191 ASN A N 1
ATOM 1492 C CA . ASN A 1 191 ? 7.428 -12.134 -13.987 1.00 95.00 191 ASN A CA 1
ATOM 1493 C C . ASN A 1 191 ? 6.641 -13.431 -13.788 1.00 95.00 191 ASN A C 1
ATOM 1495 O O . ASN A 1 191 ? 5.536 -13.402 -13.258 1.00 95.00 191 ASN A O 1
ATOM 1499 N N . SER A 1 192 ? 7.233 -14.583 -14.107 1.00 94.88 192 SER A N 1
ATOM 1500 C CA . SER A 1 192 ? 6.591 -15.879 -13.875 1.00 94.88 192 SER A CA 1
ATOM 1501 C C . SER A 1 192 ? 6.345 -16.175 -12.390 1.00 94.88 192 SER A C 1
ATOM 1503 O O . SER A 1 192 ? 5.403 -16.898 -12.079 1.00 94.88 192 SER A O 1
ATOM 1505 N N . ARG A 1 193 ? 7.179 -15.659 -11.476 1.00 95.25 193 ARG A N 1
ATOM 1506 C CA . ARG A 1 193 ? 7.057 -15.902 -10.026 1.00 95.25 193 ARG A CA 1
ATOM 1507 C C . ARG A 1 193 ? 6.198 -14.869 -9.303 1.00 95.25 193 ARG A C 1
ATOM 1509 O O . ARG A 1 193 ? 5.477 -15.229 -8.383 1.00 95.25 193 ARG A O 1
ATOM 1516 N N . TYR A 1 194 ? 6.314 -13.603 -9.691 1.00 95.62 194 TYR A N 1
ATOM 1517 C CA . TYR A 1 194 ? 5.796 -12.455 -8.943 1.00 95.62 194 TYR A CA 1
ATOM 1518 C C . TYR A 1 194 ? 4.974 -11.492 -9.802 1.00 95.62 194 TYR A C 1
ATOM 1520 O O . TYR A 1 194 ? 4.365 -10.575 -9.256 1.00 95.62 194 TYR A O 1
ATOM 1528 N N . GLY A 1 195 ? 4.954 -11.663 -11.127 1.00 96.38 195 GLY A N 1
ATOM 1529 C CA . GLY A 1 195 ? 4.360 -10.707 -12.062 1.00 96.38 195 GLY A CA 1
ATOM 1530 C C . GLY A 1 195 ? 2.871 -10.495 -11.819 1.00 96.38 195 GLY A C 1
ATOM 1531 O O . GLY A 1 195 ? 2.455 -9.353 -11.661 1.00 96.38 195 GLY A O 1
ATOM 1532 N N . GLN A 1 196 ? 2.090 -11.577 -11.706 1.00 95.69 196 GLN A N 1
ATOM 1533 C CA . GLN A 1 196 ? 0.643 -11.482 -11.477 1.00 95.69 196 GLN A CA 1
ATOM 1534 C C . GLN A 1 196 ? 0.316 -10.755 -10.166 1.00 95.69 196 GLN A C 1
ATOM 1536 O O . GLN A 1 196 ? -0.431 -9.784 -10.180 1.00 95.69 196 GLN A O 1
ATOM 1541 N N . GLN A 1 197 ? 0.935 -11.168 -9.055 1.00 96.31 197 GLN A N 1
ATOM 1542 C CA . GLN A 1 197 ? 0.729 -10.521 -7.757 1.00 96.31 197 GLN A CA 1
ATOM 1543 C C . GLN A 1 197 ? 1.135 -9.041 -7.796 1.00 96.31 197 GLN A C 1
ATOM 1545 O O . GLN A 1 197 ? 0.378 -8.178 -7.368 1.00 96.31 197 GLN A O 1
ATOM 1550 N N . THR A 1 198 ? 2.298 -8.737 -8.376 1.00 95.81 198 THR A N 1
ATOM 1551 C CA . THR A 1 198 ? 2.789 -7.356 -8.484 1.00 95.81 198 THR A CA 1
ATOM 1552 C C . THR A 1 198 ? 1.850 -6.498 -9.331 1.00 95.81 198 THR A C 1
ATOM 1554 O O . THR A 1 198 ? 1.585 -5.348 -8.988 1.00 95.81 198 THR A O 1
ATOM 1557 N N . PHE A 1 199 ? 1.322 -7.039 -10.432 1.00 96.75 199 PHE A N 1
ATOM 1558 C CA . PHE A 1 199 ? 0.326 -6.347 -11.245 1.00 96.75 199 PHE A CA 1
ATOM 1559 C C . PHE A 1 199 ? -0.969 -6.106 -10.471 1.00 96.75 199 PHE A C 1
ATOM 1561 O O . PHE A 1 199 ? -1.496 -4.998 -10.526 1.00 96.75 199 PHE A O 1
ATOM 1568 N N . ASP A 1 200 ? -1.462 -7.099 -9.731 1.00 96.19 200 ASP A N 1
ATOM 1569 C CA . ASP A 1 200 ? -2.678 -6.965 -8.931 1.00 96.19 200 ASP A CA 1
ATOM 1570 C C . ASP A 1 200 ? -2.537 -5.902 -7.834 1.00 96.19 200 ASP A C 1
ATOM 1572 O O . ASP A 1 200 ? -3.473 -5.121 -7.624 1.00 96.19 200 ASP A O 1
ATOM 1576 N N . ASP A 1 201 ? -1.376 -5.823 -7.182 1.00 94.44 201 ASP A N 1
ATOM 1577 C CA . ASP A 1 201 ? -1.062 -4.805 -6.175 1.00 94.44 201 ASP A CA 1
ATOM 1578 C C . ASP A 1 201 ? -1.005 -3.406 -6.810 1.00 94.44 201 ASP A C 1
ATOM 1580 O O . ASP A 1 201 ? -1.664 -2.471 -6.347 1.00 94.44 201 ASP A O 1
ATOM 1584 N N . LEU A 1 202 ? -0.293 -3.265 -7.936 1.00 95.38 202 LEU A N 1
ATOM 1585 C CA . LEU A 1 202 ? -0.200 -2.001 -8.675 1.00 95.38 202 LEU A CA 1
ATOM 1586 C C . LEU A 1 202 ? -1.565 -1.535 -9.191 1.00 95.38 202 LEU A C 1
ATOM 1588 O O . LEU A 1 202 ? -1.917 -0.366 -9.032 1.00 95.38 202 LEU A O 1
ATOM 1592 N N . ALA A 1 203 ? -2.349 -2.438 -9.780 1.00 96.94 203 ALA A N 1
ATOM 1593 C CA . ALA A 1 203 ? -3.689 -2.141 -10.266 1.00 96.94 203 ALA A CA 1
ATOM 1594 C C . ALA A 1 203 ? -4.604 -1.694 -9.119 1.00 96.94 203 ALA A C 1
ATOM 1596 O O . ALA A 1 203 ? -5.371 -0.744 -9.280 1.00 96.94 203 ALA A O 1
ATOM 1597 N N . SER A 1 204 ? -4.490 -2.329 -7.949 1.00 95.94 204 SER A N 1
ATOM 1598 C CA . SER A 1 204 ? -5.256 -1.953 -6.760 1.00 95.94 204 SER A CA 1
ATOM 1599 C C . SER A 1 204 ? -4.861 -0.558 -6.262 1.00 95.94 204 SER A C 1
ATOM 1601 O O . SER A 1 204 ? -5.738 0.276 -6.051 1.00 95.94 204 SER A O 1
ATOM 1603 N N . ASN A 1 205 ? -3.565 -0.247 -6.177 1.00 95.00 205 ASN A N 1
ATOM 1604 C CA . ASN A 1 205 ? -3.084 1.080 -5.778 1.00 95.00 205 ASN A CA 1
ATOM 1605 C C . ASN A 1 205 ? -3.538 2.183 -6.746 1.00 95.00 205 ASN A C 1
ATOM 1607 O O . ASN A 1 205 ? -4.020 3.232 -6.315 1.00 95.00 205 ASN A O 1
ATOM 1611 N N . ILE A 1 206 ? -3.442 1.936 -8.056 1.00 96.38 206 ILE A N 1
ATOM 1612 C CA . ILE A 1 206 ? -3.931 2.865 -9.084 1.00 96.38 206 ILE A CA 1
ATOM 1613 C C . ILE A 1 206 ? -5.442 3.071 -8.940 1.00 96.38 206 ILE A C 1
ATOM 1615 O O . ILE A 1 206 ? -5.916 4.207 -8.987 1.00 96.38 206 ILE A O 1
ATOM 1619 N N . LEU A 1 207 ? -6.205 1.997 -8.728 1.00 97.25 207 LEU A N 1
ATOM 1620 C CA . LEU A 1 207 ? -7.651 2.084 -8.553 1.00 97.25 207 LEU A CA 1
ATOM 1621 C C . LEU A 1 207 ? -8.022 2.890 -7.301 1.00 97.25 207 LEU A C 1
ATOM 1623 O O . LEU A 1 207 ? -8.905 3.742 -7.378 1.00 97.25 207 LEU A O 1
ATOM 1627 N N . VAL A 1 208 ? -7.330 2.694 -6.173 1.00 96.56 208 VAL A N 1
ATOM 1628 C CA . VAL A 1 208 ? -7.519 3.516 -4.963 1.00 96.56 208 VAL A CA 1
ATOM 1629 C C . VAL A 1 208 ? -7.297 4.995 -5.278 1.00 96.56 208 VAL A C 1
ATOM 1631 O O . VAL A 1 208 ? -8.128 5.824 -4.912 1.00 96.56 208 VAL A O 1
ATOM 1634 N N . GLN A 1 209 ? -6.223 5.339 -5.994 1.00 95.56 209 GLN A N 1
ATOM 1635 C CA . GLN A 1 209 ? -5.939 6.727 -6.371 1.00 95.56 209 GLN A CA 1
ATOM 1636 C C . GLN A 1 209 ? -7.036 7.326 -7.259 1.00 95.56 209 GLN A C 1
ATOM 1638 O O . GLN A 1 209 ? -7.465 8.460 -7.039 1.00 95.56 209 GLN A O 1
ATOM 1643 N N . GLN A 1 210 ? -7.536 6.559 -8.228 1.00 97.06 210 GLN A N 1
ATOM 1644 C CA . GLN A 1 210 ? -8.633 6.983 -9.100 1.00 97.06 210 GLN A CA 1
ATOM 1645 C C . GLN A 1 210 ? -9.939 7.187 -8.325 1.00 97.06 210 GLN A C 1
ATOM 1647 O O . GLN A 1 210 ? -10.634 8.184 -8.530 1.00 97.06 210 GLN A O 1
ATOM 1652 N N . LEU A 1 211 ? -10.273 6.267 -7.420 1.00 96.81 211 LEU A N 1
ATOM 1653 C CA . LEU A 1 211 ? -11.460 6.364 -6.576 1.00 96.81 211 LEU A CA 1
ATOM 1654 C C . LEU A 1 211 ? -11.360 7.542 -5.606 1.00 96.81 211 LEU A C 1
ATOM 1656 O O . LEU A 1 211 ? -12.346 8.249 -5.415 1.00 96.81 211 LEU A O 1
ATOM 1660 N N . ALA A 1 212 ? -10.183 7.791 -5.038 1.00 96.69 212 ALA A N 1
ATOM 1661 C CA . ALA A 1 212 ? -9.948 8.947 -4.187 1.00 96.69 212 ALA A CA 1
ATOM 1662 C C . ALA A 1 212 ? -10.142 10.258 -4.951 1.00 96.69 212 ALA A C 1
ATOM 1664 O O . ALA A 1 212 ? -10.923 11.100 -4.513 1.00 96.69 212 ALA A O 1
ATOM 1665 N N . ALA A 1 213 ? -9.545 10.385 -6.140 1.00 96.00 213 ALA A N 1
ATOM 1666 C CA . ALA A 1 213 ? -9.751 11.547 -7.001 1.00 96.00 213 ALA A CA 1
ATOM 1667 C C . ALA A 1 213 ? -11.234 11.740 -7.367 1.00 96.00 213 ALA A C 1
ATOM 1669 O O . ALA A 1 213 ? -11.748 12.854 -7.290 1.00 96.00 213 ALA A O 1
ATOM 1670 N N . LYS A 1 214 ? -11.949 10.654 -7.696 1.00 96.50 214 LYS A N 1
ATOM 1671 C CA . LYS A 1 214 ? -13.392 10.673 -7.994 1.00 96.50 214 LYS A CA 1
ATOM 1672 C C . LYS A 1 214 ? -14.245 11.139 -6.807 1.00 96.50 214 LYS A C 1
ATOM 1674 O O . LYS A 1 214 ? -15.298 11.727 -7.022 1.00 96.50 214 LYS A O 1
ATOM 1679 N N . ASN A 1 215 ? -13.809 10.866 -5.579 1.00 96.44 215 ASN A N 1
ATOM 1680 C CA . ASN A 1 215 ? -14.493 11.264 -4.345 1.00 96.44 215 ASN A CA 1
ATOM 1681 C C . ASN A 1 215 ? -13.921 12.553 -3.728 1.00 96.44 215 ASN A C 1
ATOM 1683 O O . ASN A 1 215 ? -14.238 12.865 -2.578 1.00 96.44 215 ASN A O 1
ATOM 1687 N N . GLU A 1 216 ? -13.089 13.286 -4.478 1.00 96.62 216 GLU A N 1
ATOM 1688 C CA . GLU A 1 216 ? -12.461 14.546 -4.056 1.00 96.62 216 GLU A CA 1
ATOM 1689 C C . GLU A 1 216 ? -11.610 14.402 -2.780 1.00 96.62 216 GLU A C 1
ATOM 1691 O O . GLU A 1 216 ? -11.486 15.322 -1.972 1.00 96.62 216 GLU A O 1
ATOM 1696 N N . VAL A 1 217 ? -11.010 13.225 -2.591 1.00 96.75 217 VAL A N 1
ATOM 1697 C CA . VAL A 1 217 ? -10.101 12.931 -1.483 1.00 96.75 217 VAL A CA 1
ATOM 1698 C C . VAL A 1 217 ? -8.668 13.168 -1.946 1.00 96.75 217 VAL A C 1
ATOM 1700 O O . VAL A 1 217 ? -8.181 12.522 -2.873 1.00 96.75 217 VAL A O 1
ATOM 1703 N N . THR A 1 218 ? -7.980 14.085 -1.274 1.00 94.69 218 THR A N 1
ATOM 1704 C CA . THR A 1 218 ? -6.569 14.411 -1.509 1.00 94.69 218 THR A CA 1
ATOM 1705 C C . THR A 1 218 ? -5.748 14.168 -0.247 1.00 94.69 218 THR A C 1
ATOM 1707 O O . THR A 1 218 ? -6.293 14.132 0.857 1.00 94.69 218 THR A O 1
ATOM 1710 N N . VAL A 1 219 ? -4.438 13.980 -0.405 1.00 95.88 219 VAL A N 1
ATOM 1711 C CA . VAL A 1 219 ? -3.487 13.801 0.702 1.00 95.88 219 VAL A CA 1
ATOM 1712 C C . VAL A 1 219 ? -2.382 14.838 0.562 1.00 95.88 219 VAL A C 1
ATOM 1714 O O . VAL A 1 219 ? -1.826 14.983 -0.528 1.00 95.88 219 VAL A O 1
ATOM 1717 N N . SER A 1 220 ? -2.088 15.566 1.637 1.00 96.50 220 SER A N 1
ATOM 1718 C CA . SER A 1 220 ? -0.954 16.495 1.688 1.00 96.50 220 SER A CA 1
ATOM 1719 C C . SER A 1 220 ? 0.323 15.802 2.175 1.00 96.50 220 SER A C 1
ATOM 1721 O O . SER A 1 220 ? 0.274 14.775 2.852 1.00 96.50 220 SER A O 1
ATOM 1723 N N . ASP A 1 221 ? 1.485 16.379 1.866 1.00 95.50 221 ASP A N 1
ATOM 1724 C CA . ASP A 1 221 ? 2.771 15.851 2.344 1.00 95.50 221 ASP A CA 1
ATOM 1725 C C . ASP A 1 221 ? 2.921 15.958 3.874 1.00 95.50 221 ASP A C 1
ATOM 1727 O O . ASP A 1 221 ? 3.601 15.133 4.490 1.00 95.50 221 ASP A O 1
ATOM 1731 N N . ASP A 1 222 ? 2.234 16.914 4.508 1.00 97.12 222 ASP A N 1
ATOM 1732 C CA . ASP A 1 222 ? 2.176 17.027 5.969 1.00 97.12 222 ASP A CA 1
ATOM 1733 C C . ASP A 1 222 ? 1.447 15.829 6.593 1.00 97.12 222 ASP A C 1
ATOM 1735 O O . ASP A 1 222 ? 1.910 15.281 7.593 1.00 97.12 222 ASP A O 1
ATOM 1739 N N . GLU A 1 223 ? 0.338 15.376 5.994 1.00 96.38 223 GLU A N 1
ATOM 1740 C CA . GLU A 1 223 ? -0.400 14.195 6.465 1.00 96.38 223 GLU A CA 1
ATOM 1741 C C . GLU A 1 223 ? 0.447 12.921 6.337 1.00 96.38 223 GLU A C 1
ATOM 1743 O O . GLU A 1 223 ? 0.470 12.090 7.246 1.00 96.38 223 GLU A O 1
ATOM 1748 N N . VAL A 1 224 ? 1.197 12.789 5.239 1.00 97.50 224 VAL A N 1
ATOM 1749 C CA . VAL A 1 224 ? 2.150 11.683 5.048 1.00 97.50 224 VAL A CA 1
ATOM 1750 C C . VAL A 1 224 ? 3.263 11.739 6.093 1.00 97.50 224 VAL A C 1
ATOM 1752 O O . VAL A 1 224 ? 3.576 10.726 6.715 1.00 97.50 224 VAL A O 1
ATOM 1755 N N . SER A 1 225 ? 3.832 12.921 6.335 1.00 96.25 225 SER A N 1
ATOM 1756 C CA . SER A 1 225 ? 4.895 13.106 7.329 1.00 96.25 225 SER A CA 1
ATOM 1757 C C . SER A 1 225 ? 4.424 12.760 8.742 1.00 96.25 225 SER A C 1
ATOM 1759 O O . SER A 1 225 ? 5.166 12.141 9.504 1.00 96.25 225 SER A O 1
ATOM 1761 N N . GLN A 1 226 ? 3.179 13.104 9.085 1.00 96.56 226 GLN A N 1
ATOM 1762 C CA . GLN A 1 226 ? 2.575 12.732 10.364 1.00 96.56 226 GLN A CA 1
ATOM 1763 C C . GLN A 1 226 ? 2.401 11.216 10.501 1.00 96.56 226 GLN A C 1
ATOM 1765 O O . GLN A 1 226 ? 2.710 10.672 11.560 1.00 96.56 226 GLN A O 1
ATOM 1770 N N . GLU A 1 227 ? 1.962 10.517 9.450 1.00 95.31 227 GLU A N 1
ATOM 1771 C CA . GLU A 1 227 ? 1.835 9.053 9.495 1.00 95.31 227 GLU A CA 1
ATOM 1772 C C . GLU A 1 227 ? 3.205 8.361 9.579 1.00 95.31 227 GLU A C 1
ATOM 1774 O O . GLU A 1 227 ? 3.363 7.371 10.298 1.00 95.31 227 GLU A O 1
ATOM 1779 N N . ILE A 1 228 ? 4.227 8.904 8.911 1.00 96.31 228 ILE A N 1
ATOM 1780 C CA . ILE A 1 228 ? 5.609 8.425 9.039 1.00 96.31 228 ILE A CA 1
ATOM 1781 C C . ILE A 1 228 ? 6.117 8.619 10.466 1.00 96.31 228 ILE A C 1
ATOM 1783 O O . ILE A 1 228 ? 6.702 7.694 11.026 1.00 96.31 228 ILE A O 1
ATOM 1787 N N . GLU A 1 229 ? 5.891 9.782 11.080 1.00 96.31 229 GLU A N 1
ATOM 1788 C CA . GLU A 1 229 ? 6.310 10.035 12.461 1.00 96.31 229 GLU A CA 1
ATOM 1789 C C . GLU A 1 229 ? 5.554 9.123 13.439 1.00 96.31 229 GLU A C 1
ATOM 1791 O O . GLU A 1 229 ? 6.168 8.509 14.310 1.00 96.31 229 GLU A O 1
ATOM 1796 N N . ALA A 1 230 ? 4.246 8.932 13.252 1.00 94.69 230 ALA A N 1
ATOM 1797 C CA . ALA A 1 230 ? 3.465 7.984 14.044 1.00 94.69 230 ALA A CA 1
ATOM 1798 C C . ALA A 1 230 ? 3.994 6.547 13.894 1.00 94.69 230 ALA A C 1
ATOM 1800 O O . ALA A 1 230 ? 4.121 5.816 14.878 1.00 94.69 230 ALA A O 1
ATOM 1801 N N . THR A 1 231 ? 4.357 6.144 12.675 1.00 93.56 231 THR A N 1
ATOM 1802 C CA . THR A 1 231 ? 4.977 4.842 12.395 1.00 93.56 231 THR A CA 1
ATOM 1803 C C . THR A 1 231 ? 6.351 4.720 13.045 1.00 93.56 231 THR A C 1
ATOM 1805 O O . THR A 1 231 ? 6.641 3.702 13.670 1.00 93.56 231 THR A O 1
ATOM 1808 N N . SER A 1 232 ? 7.171 5.765 12.958 1.00 95.56 232 SER A N 1
ATOM 1809 C CA . SER A 1 232 ? 8.474 5.866 13.614 1.00 95.56 232 SER A CA 1
ATOM 1810 C C . SER A 1 232 ? 8.335 5.653 15.121 1.00 95.56 232 SER A C 1
ATOM 1812 O O . SER A 1 232 ? 8.992 4.776 15.678 1.00 95.56 232 SER A O 1
ATOM 1814 N N . VAL A 1 233 ? 7.403 6.354 15.775 1.00 96.69 233 VAL A N 1
ATOM 1815 C CA . VAL A 1 233 ? 7.121 6.194 17.210 1.00 96.69 233 VAL A CA 1
ATOM 1816 C C . VAL A 1 233 ? 6.698 4.759 17.542 1.00 96.69 233 VAL A C 1
ATOM 1818 O O . VAL A 1 233 ? 7.244 4.175 18.476 1.00 96.69 233 VAL A O 1
ATOM 1821 N N . ARG A 1 234 ? 5.797 4.148 16.755 1.00 93.62 234 ARG A N 1
ATOM 1822 C CA . ARG A 1 234 ? 5.376 2.744 16.953 1.00 93.62 234 ARG A CA 1
ATOM 1823 C C . ARG A 1 234 ? 6.528 1.745 16.821 1.00 93.62 234 ARG A C 1
ATOM 1825 O O . ARG A 1 234 ? 6.509 0.712 17.484 1.00 93.62 234 ARG A O 1
ATOM 1832 N N . LEU A 1 235 ? 7.512 2.037 15.973 1.00 94.12 235 LEU A N 1
ATOM 1833 C CA . LEU A 1 235 ? 8.687 1.189 15.755 1.00 94.12 235 LEU A CA 1
ATOM 1834 C C . LEU A 1 235 ? 9.814 1.424 16.773 1.00 94.12 235 LEU A C 1
ATOM 1836 O O . LEU A 1 235 ? 10.777 0.660 16.780 1.00 94.12 235 LEU A O 1
ATOM 1840 N N . GLY A 1 236 ? 9.703 2.437 17.638 1.00 94.75 236 GLY A N 1
ATOM 1841 C CA . GLY A 1 236 ? 10.717 2.770 18.643 1.00 94.75 236 GLY A CA 1
ATOM 1842 C C . GLY A 1 236 ? 11.643 3.932 18.266 1.00 94.75 236 GLY A C 1
ATOM 1843 O O . GLY A 1 236 ? 12.710 4.066 18.857 1.00 94.75 236 GLY A O 1
ATOM 1844 N N . GLY A 1 237 ? 11.251 4.770 17.305 1.00 96.38 237 GLY A N 1
ATOM 1845 C CA . GLY A 1 237 ? 11.949 5.995 16.905 1.00 96.38 237 GLY A CA 1
ATOM 1846 C C . GLY A 1 237 ? 12.550 5.952 15.495 1.00 96.38 237 GLY A C 1
ATOM 1847 O O . GLY A 1 237 ? 12.476 4.949 14.779 1.00 96.38 237 GLY A O 1
ATOM 1848 N N . LYS A 1 238 ? 13.176 7.067 15.093 1.00 94.62 238 LYS A N 1
ATOM 1849 C CA . LYS A 1 238 ? 13.686 7.280 13.724 1.00 94.62 238 LYS A CA 1
ATOM 1850 C C . LYS A 1 238 ? 14.832 6.335 13.376 1.00 94.62 238 LYS A C 1
ATOM 1852 O O . LYS A 1 238 ? 14.931 5.869 12.240 1.00 94.62 238 LYS A O 1
ATOM 1857 N N . GLU A 1 239 ? 15.672 6.008 14.350 1.00 95.38 239 GLU A N 1
ATOM 1858 C CA . GLU A 1 239 ? 16.765 5.050 14.204 1.00 95.38 239 GLU A CA 1
ATOM 1859 C C . GLU A 1 239 ? 16.224 3.641 13.925 1.00 95.38 239 GLU A C 1
ATOM 1861 O O . GLU A 1 239 ? 16.698 2.964 13.010 1.00 95.38 239 GLU A O 1
ATOM 1866 N N . ALA A 1 240 ? 15.187 3.219 14.657 1.00 96.38 240 ALA A N 1
ATOM 1867 C CA . ALA A 1 240 ? 14.547 1.919 14.467 1.00 96.38 240 ALA A CA 1
ATOM 1868 C C . ALA A 1 240 ? 13.824 1.826 13.115 1.00 96.38 240 ALA A C 1
ATOM 1870 O O . ALA A 1 240 ? 13.901 0.794 12.440 1.00 96.38 240 ALA A O 1
ATOM 1871 N N . LEU A 1 241 ? 13.178 2.916 12.685 1.00 95.81 241 LEU A N 1
ATOM 1872 C CA . LEU A 1 241 ? 12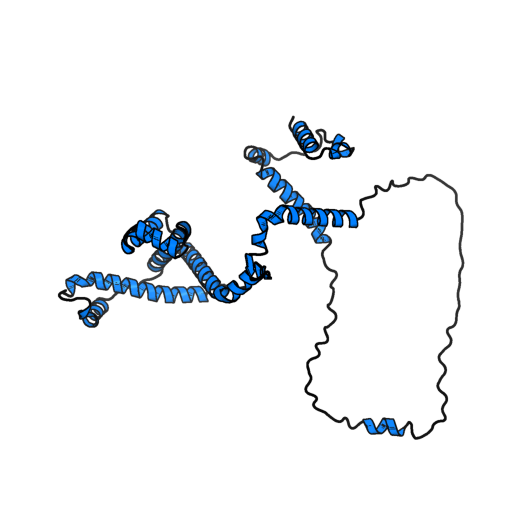.594 3.021 11.350 1.00 95.81 241 LEU A CA 1
ATOM 1873 C C . LEU A 1 241 ? 13.672 2.863 10.268 1.00 95.81 241 LEU A C 1
ATOM 1875 O O . LEU A 1 241 ? 13.535 2.008 9.396 1.00 95.81 241 LEU A O 1
ATOM 1879 N N . THR A 1 242 ? 14.767 3.620 10.360 1.00 95.12 242 THR A N 1
ATOM 1880 C CA . THR A 1 242 ? 15.864 3.587 9.376 1.00 95.12 242 THR A CA 1
ATOM 1881 C C . THR A 1 242 ? 16.473 2.187 9.269 1.00 95.12 242 THR A C 1
ATOM 1883 O O . THR A 1 242 ? 16.553 1.626 8.179 1.00 95.12 242 THR A O 1
ATOM 1886 N N . ALA A 1 243 ? 16.785 1.556 10.405 1.00 95.50 243 ALA A N 1
ATOM 1887 C CA . ALA A 1 243 ? 17.313 0.192 10.433 1.00 95.50 243 ALA A CA 1
ATOM 1888 C C . ALA A 1 243 ? 16.326 -0.852 9.872 1.00 95.50 243 ALA A C 1
ATOM 1890 O O . ALA A 1 243 ? 16.729 -1.897 9.350 1.00 95.50 243 ALA A O 1
ATOM 1891 N N . THR A 1 244 ? 15.020 -0.605 9.993 1.00 95.44 244 THR A N 1
ATOM 1892 C CA . THR A 1 244 ? 13.984 -1.465 9.406 1.00 95.44 244 THR A CA 1
ATOM 1893 C C . THR A 1 244 ? 13.939 -1.309 7.890 1.00 95.44 244 THR A C 1
ATOM 1895 O O . THR A 1 244 ? 13.942 -2.318 7.185 1.00 95.44 244 THR A O 1
ATOM 1898 N N . LEU A 1 245 ? 13.980 -0.072 7.386 1.00 95.50 245 LEU A N 1
ATOM 1899 C CA . LEU A 1 245 ? 14.021 0.208 5.951 1.00 95.50 245 LEU A CA 1
ATOM 1900 C C . LEU A 1 245 ? 15.256 -0.415 5.291 1.00 95.50 245 LEU A C 1
ATOM 1902 O O . LEU A 1 245 ? 15.113 -1.111 4.287 1.00 95.50 245 LEU A O 1
ATOM 1906 N N . ASP A 1 246 ? 16.435 -0.270 5.900 1.00 94.94 246 ASP A N 1
ATOM 1907 C CA . ASP A 1 246 ? 17.681 -0.849 5.385 1.00 94.94 246 ASP A CA 1
ATOM 1908 C C . ASP A 1 246 ? 17.600 -2.375 5.272 1.00 94.94 246 ASP A C 1
ATOM 1910 O O . ASP A 1 246 ? 17.962 -2.960 4.249 1.00 94.94 246 ASP A O 1
ATOM 1914 N N . ARG A 1 247 ? 17.054 -3.036 6.299 1.00 94.94 247 ARG A N 1
ATOM 1915 C CA . ARG A 1 247 ? 16.878 -4.496 6.321 1.00 94.94 247 ARG A CA 1
ATOM 1916 C C . ARG A 1 247 ? 15.911 -4.985 5.247 1.00 94.94 247 ARG A C 1
ATOM 1918 O O . ARG A 1 247 ? 16.095 -6.072 4.707 1.00 94.94 247 ARG A O 1
ATOM 1925 N N . MET A 1 248 ? 14.879 -4.197 4.958 1.00 92.00 248 MET A N 1
ATOM 1926 C CA . MET A 1 248 ? 13.894 -4.492 3.917 1.00 92.00 248 MET A CA 1
ATOM 1927 C C . MET A 1 248 ? 14.375 -4.089 2.514 1.00 92.00 248 MET A C 1
ATOM 1929 O O . MET A 1 248 ? 13.727 -4.435 1.528 1.00 92.00 248 MET A O 1
ATOM 1933 N N . GLY A 1 249 ? 15.492 -3.361 2.404 1.00 92.88 249 GLY A N 1
ATOM 1934 C CA . GLY A 1 249 ? 15.957 -2.775 1.147 1.00 92.88 249 GLY A CA 1
ATOM 1935 C C . GLY A 1 249 ? 15.032 -1.668 0.630 1.00 92.88 249 GLY A C 1
ATOM 1936 O O . GLY A 1 249 ? 14.881 -1.500 -0.581 1.00 92.88 249 GLY A O 1
ATOM 1937 N N . TYR A 1 250 ? 14.353 -0.955 1.530 1.00 92.62 250 TYR A N 1
ATOM 1938 C CA . TYR A 1 250 ? 13.431 0.129 1.204 1.00 92.62 250 TYR A CA 1
ATOM 1939 C C . TYR A 1 250 ? 14.140 1.478 1.312 1.00 92.62 250 TYR A C 1
ATOM 1941 O O . TYR A 1 250 ? 14.943 1.716 2.206 1.00 92.62 250 TYR A O 1
ATOM 1949 N N . THR A 1 251 ? 13.809 2.392 0.405 1.00 94.56 251 THR A N 1
ATOM 1950 C CA . THR A 1 251 ? 14.226 3.799 0.492 1.00 94.56 251 THR A CA 1
ATOM 1951 C C . THR A 1 251 ? 13.169 4.627 1.215 1.00 94.56 251 THR A C 1
ATOM 1953 O O . THR A 1 251 ? 11.991 4.277 1.153 1.00 94.56 251 THR A O 1
ATOM 1956 N N . MET A 1 252 ? 13.550 5.779 1.770 1.00 92.56 252 MET A N 1
ATOM 1957 C CA . MET A 1 252 ? 12.597 6.731 2.356 1.00 92.56 252 MET A CA 1
ATOM 1958 C C . MET A 1 252 ? 11.491 7.148 1.372 1.00 92.56 252 MET A C 1
ATOM 1960 O O . MET A 1 252 ? 10.322 7.124 1.726 1.00 92.56 252 MET A O 1
ATOM 1964 N N . VAL A 1 253 ? 11.843 7.404 0.108 1.00 94.12 253 VAL A N 1
ATOM 1965 C CA . VAL A 1 253 ? 10.874 7.745 -0.954 1.00 94.12 253 VAL A CA 1
ATOM 1966 C C . VAL A 1 253 ? 9.824 6.645 -1.133 1.00 94.12 253 VAL A C 1
ATOM 1968 O O . VAL A 1 253 ? 8.636 6.916 -1.249 1.00 94.12 253 VAL A O 1
ATOM 1971 N N . ARG A 1 254 ? 10.254 5.379 -1.089 1.00 92.94 254 ARG A N 1
ATOM 1972 C CA . ARG A 1 254 ? 9.335 4.237 -1.149 1.00 92.94 254 ARG A CA 1
ATOM 1973 C C . ARG A 1 254 ? 8.398 4.218 0.057 1.00 92.94 254 ARG A C 1
ATOM 1975 O O . ARG A 1 254 ? 7.218 3.962 -0.120 1.00 92.94 254 ARG A O 1
ATOM 1982 N N . LEU A 1 255 ? 8.906 4.478 1.263 1.00 94.12 255 LEU A N 1
ATOM 1983 C CA . LEU A 1 255 ? 8.054 4.563 2.450 1.00 94.12 255 LEU A CA 1
ATOM 1984 C C . LEU A 1 255 ? 7.023 5.691 2.313 1.00 94.12 255 LEU A C 1
ATOM 1986 O O . LEU A 1 255 ? 5.858 5.472 2.617 1.00 94.12 255 LEU A O 1
ATOM 1990 N N . GLU A 1 256 ? 7.433 6.867 1.841 1.00 94.81 256 GLU A N 1
ATOM 1991 C CA . GLU A 1 256 ? 6.533 8.004 1.616 1.00 94.81 256 GLU A CA 1
ATOM 1992 C C . GLU A 1 256 ? 5.394 7.656 0.651 1.00 94.81 256 GLU A C 1
ATOM 1994 O O . GLU A 1 256 ? 4.237 7.962 0.940 1.00 94.81 256 GLU A O 1
ATOM 1999 N N . ASP A 1 257 ? 5.692 6.970 -0.455 1.00 92.50 257 ASP A N 1
ATOM 2000 C CA . ASP A 1 257 ? 4.670 6.536 -1.412 1.00 92.50 257 ASP A CA 1
ATOM 2001 C C . ASP A 1 257 ? 3.685 5.527 -0.795 1.00 92.50 257 ASP A C 1
ATOM 2003 O O . ASP A 1 257 ? 2.471 5.670 -0.967 1.00 92.50 257 ASP A O 1
ATOM 2007 N N . GLU A 1 258 ? 4.178 4.554 -0.023 1.00 91.69 258 GLU A N 1
ATOM 2008 C CA . GLU A 1 258 ? 3.336 3.577 0.687 1.00 91.69 258 GLU A CA 1
ATOM 2009 C C . GLU A 1 258 ? 2.451 4.260 1.745 1.00 91.69 258 GLU A C 1
ATOM 2011 O O . GLU A 1 258 ? 1.246 4.011 1.819 1.00 91.69 258 GLU A O 1
ATOM 2016 N N . MET A 1 259 ? 3.017 5.183 2.531 1.00 95.00 259 MET A N 1
ATOM 2017 C CA . MET A 1 259 ? 2.269 5.937 3.543 1.00 95.00 259 MET A CA 1
ATOM 2018 C C . MET A 1 259 ? 1.229 6.853 2.902 1.00 95.00 259 MET A C 1
ATOM 2020 O O . MET A 1 259 ? 0.112 6.959 3.405 1.00 95.00 259 MET A O 1
ATOM 2024 N N . ARG A 1 260 ? 1.534 7.462 1.751 1.00 95.50 260 ARG A N 1
ATOM 2025 C CA . ARG A 1 260 ? 0.558 8.256 0.999 1.00 95.50 260 ARG A CA 1
ATOM 2026 C C . ARG A 1 260 ? -0.636 7.408 0.576 1.00 95.50 260 ARG A C 1
ATOM 2028 O O . ARG A 1 260 ? -1.769 7.849 0.758 1.00 95.50 260 ARG A O 1
ATOM 2035 N N . VAL A 1 261 ? -0.411 6.196 0.062 1.00 93.31 261 VAL A N 1
ATOM 2036 C CA . VAL A 1 261 ? -1.502 5.266 -0.276 1.00 93.31 261 VAL A CA 1
ATOM 2037 C C . VAL A 1 261 ? -2.294 4.878 0.974 1.00 93.31 261 VAL A C 1
ATOM 2039 O O . VAL A 1 261 ? -3.522 4.914 0.942 1.00 93.31 261 VAL A O 1
ATOM 2042 N N . GLN A 1 262 ? -1.630 4.586 2.093 1.00 93.06 262 GLN A N 1
ATOM 2043 C CA . GLN A 1 262 ? -2.299 4.231 3.347 1.00 93.06 262 GLN A CA 1
ATOM 2044 C C . GLN A 1 262 ? -3.200 5.360 3.877 1.00 93.06 262 GLN A C 1
ATOM 2046 O O . GLN A 1 262 ? -4.360 5.118 4.224 1.00 93.06 262 GLN A O 1
ATOM 2051 N N . VAL A 1 263 ? -2.698 6.598 3.906 1.00 95.69 263 VAL A N 1
ATOM 2052 C CA . VAL A 1 263 ? -3.483 7.775 4.310 1.00 95.69 263 VAL A CA 1
ATOM 2053 C C . VAL A 1 263 ? -4.652 7.989 3.345 1.00 95.69 263 VAL A C 1
ATOM 2055 O O . VAL A 1 263 ? -5.772 8.261 3.779 1.00 95.69 263 VAL A O 1
ATOM 2058 N N . LEU A 1 264 ? -4.428 7.801 2.041 1.00 95.56 264 LEU A N 1
ATOM 2059 C CA . LEU A 1 264 ? -5.465 7.936 1.021 1.00 95.56 264 LEU A CA 1
ATOM 2060 C C . LEU A 1 264 ? -6.595 6.919 1.215 1.00 95.56 264 LEU A C 1
ATOM 2062 O O . LEU A 1 264 ? -7.762 7.299 1.175 1.00 95.56 264 LEU A O 1
ATOM 2066 N N . VAL A 1 265 ? -6.257 5.651 1.472 1.00 94.12 265 VAL A N 1
ATOM 2067 C CA . VAL A 1 265 ? -7.223 4.585 1.781 1.00 94.12 265 VAL A CA 1
ATOM 2068 C C . VAL A 1 265 ? -8.048 4.945 3.010 1.00 94.12 265 VAL A C 1
ATOM 2070 O O . VAL A 1 265 ? -9.273 4.863 2.960 1.00 94.12 265 VAL A O 1
ATOM 2073 N N . LYS A 1 266 ? -7.399 5.389 4.095 1.00 92.12 266 LYS A N 1
ATOM 2074 C CA . LYS A 1 266 ? -8.086 5.775 5.332 1.00 92.12 266 LYS A CA 1
ATOM 2075 C C . LYS A 1 266 ? -9.100 6.896 5.084 1.00 92.12 266 LYS A C 1
ATOM 2077 O O . LYS A 1 266 ? -10.273 6.744 5.414 1.00 92.12 266 LYS A O 1
ATOM 2082 N N . LYS A 1 267 ? -8.672 7.988 4.445 1.00 94.25 267 LYS A N 1
ATOM 2083 C CA . LYS A 1 267 ? -9.545 9.135 4.143 1.00 94.25 267 LYS A CA 1
ATOM 2084 C C . LYS A 1 267 ? -10.666 8.763 3.177 1.00 94.25 267 LYS A C 1
ATOM 2086 O O . LYS A 1 267 ? -11.790 9.239 3.312 1.00 94.25 267 LYS A O 1
ATOM 2091 N N . LEU A 1 268 ? -10.374 7.908 2.197 1.00 95.44 268 LEU A N 1
ATOM 2092 C CA . LEU A 1 268 ? -11.382 7.417 1.269 1.00 95.44 268 LEU A CA 1
ATOM 2093 C C . LEU A 1 268 ? -12.436 6.581 1.997 1.00 95.44 268 LEU A C 1
ATOM 2095 O O . LEU A 1 268 ? -13.621 6.815 1.781 1.00 95.44 268 LEU A O 1
ATOM 2099 N N . ALA A 1 269 ? -12.024 5.673 2.884 1.00 93.44 269 ALA A N 1
ATOM 2100 C CA . ALA A 1 269 ? -12.931 4.874 3.701 1.00 93.44 269 ALA A CA 1
ATOM 2101 C C . ALA A 1 269 ? -13.856 5.761 4.549 1.00 93.44 269 ALA A C 1
ATOM 2103 O O . ALA A 1 269 ? -15.070 5.592 4.496 1.00 93.44 269 ALA A O 1
ATOM 2104 N N . GLU A 1 270 ? -13.306 6.764 5.240 1.00 90.94 270 GLU A N 1
ATOM 2105 C CA . GLU A 1 270 ? -14.081 7.740 6.026 1.00 90.94 270 GLU A CA 1
ATOM 2106 C C . GLU A 1 270 ? -15.087 8.534 5.171 1.00 90.94 270 GLU A C 1
ATOM 2108 O O . GLU A 1 270 ? -16.150 8.923 5.652 1.00 90.94 270 GLU A O 1
ATOM 2113 N N . LYS A 1 271 ? -14.768 8.777 3.893 1.00 93.12 271 LYS A N 1
ATOM 2114 C CA . LYS A 1 271 ? -15.621 9.531 2.966 1.00 93.12 271 LYS A CA 1
ATOM 2115 C C . LYS A 1 271 ? -16.765 8.696 2.386 1.00 93.12 271 LYS A C 1
ATOM 2117 O O . LYS A 1 271 ? -17.861 9.228 2.206 1.00 93.12 271 LYS A O 1
ATOM 2122 N N . VAL A 1 272 ? -16.500 7.441 2.018 1.00 93.31 272 VAL A N 1
ATOM 2123 C CA . VAL A 1 272 ? -17.448 6.603 1.253 1.00 93.31 272 VAL A CA 1
ATOM 2124 C C . VAL A 1 272 ? -18.246 5.643 2.123 1.00 93.31 272 VAL A C 1
ATOM 2126 O O . VAL A 1 272 ? -19.315 5.199 1.705 1.00 93.31 272 VAL A O 1
ATOM 2129 N N . LEU A 1 273 ? -17.757 5.328 3.322 1.00 91.94 273 LEU A N 1
ATOM 2130 C CA . LEU A 1 273 ? -18.420 4.410 4.236 1.00 91.94 273 LEU A CA 1
ATOM 2131 C C . LEU A 1 273 ? -19.181 5.174 5.316 1.00 91.94 273 LEU A C 1
ATOM 2133 O O . LEU A 1 273 ? -18.760 6.223 5.794 1.00 91.94 273 LEU A O 1
ATOM 2137 N N . LYS A 1 274 ? -20.313 4.605 5.728 1.00 85.06 274 LYS A N 1
ATOM 2138 C CA . LYS A 1 274 ? -21.071 5.038 6.903 1.00 85.06 274 LYS A CA 1
ATOM 2139 C C . LYS A 1 274 ? -21.115 3.871 7.872 1.00 85.06 274 LYS A C 1
ATOM 2141 O O . LYS A 1 274 ? -22.024 3.049 7.810 1.00 85.06 274 LYS A O 1
ATOM 2146 N N . VAL A 1 275 ? -20.082 3.767 8.698 1.00 87.44 275 VAL A N 1
ATOM 2147 C CA . VAL A 1 275 ? -19.958 2.689 9.677 1.00 87.44 275 VAL A CA 1
ATOM 2148 C C . VAL A 1 275 ? -20.289 3.233 11.052 1.00 87.44 275 VAL A C 1
ATOM 2150 O O . VAL A 1 275 ? -19.680 4.193 11.520 1.00 87.44 275 VAL A O 1
ATOM 2153 N N . GLU A 1 276 ? -21.241 2.582 11.706 1.00 88.88 276 GLU A N 1
ATOM 2154 C CA . GLU A 1 276 ? -21.613 2.865 13.083 1.00 88.88 276 GLU A CA 1
ATOM 2155 C C . GLU A 1 276 ? -21.367 1.623 13.946 1.00 88.88 276 GLU A C 1
ATOM 2157 O O . GLU A 1 276 ? -21.541 0.476 13.516 1.00 88.88 276 GLU A O 1
ATOM 2162 N N . VAL A 1 277 ? -20.919 1.866 15.176 1.00 92.88 277 VAL A N 1
ATOM 2163 C CA . VAL A 1 277 ? -20.763 0.840 16.208 1.00 92.88 277 VAL A CA 1
ATOM 2164 C C . VAL A 1 277 ? -21.849 1.078 17.241 1.00 92.88 277 VAL A C 1
ATOM 2166 O O . VAL A 1 277 ? -21.949 2.172 17.797 1.00 92.88 277 VAL A O 1
ATOM 2169 N N . THR A 1 278 ? -22.660 0.055 17.474 1.00 96.00 278 THR A N 1
ATOM 2170 C CA . THR A 1 278 ? -23.759 0.112 18.440 1.00 96.00 278 THR A CA 1
ATOM 2171 C C . THR A 1 278 ? -23.255 -0.150 19.859 1.00 96.00 278 THR A C 1
ATOM 2173 O O . THR A 1 278 ? -22.254 -0.842 20.058 1.00 96.00 278 THR A O 1
ATOM 2176 N N . ASP A 1 279 ? -23.959 0.375 20.863 1.00 94.88 279 ASP A N 1
ATOM 2177 C CA . ASP A 1 279 ? -23.620 0.132 22.272 1.00 94.88 279 ASP A CA 1
ATOM 2178 C C . ASP A 1 279 ? -23.658 -1.366 22.630 1.00 94.88 279 ASP A C 1
ATOM 2180 O O . ASP A 1 279 ? -22.808 -1.835 23.391 1.00 94.88 279 ASP A O 1
ATOM 2184 N N . ASP A 1 280 ? -24.565 -2.133 22.017 1.00 96.31 280 ASP A N 1
ATOM 2185 C CA . ASP A 1 280 ? -24.668 -3.584 22.203 1.00 96.31 280 ASP A CA 1
ATOM 2186 C C . ASP A 1 280 ? -23.406 -4.319 21.733 1.00 96.31 280 ASP A C 1
ATOM 2188 O O . ASP A 1 280 ? -22.936 -5.247 22.392 1.00 96.31 280 ASP A O 1
ATOM 2192 N N . GLU A 1 281 ? -22.808 -3.889 20.619 1.00 96.31 281 GLU A N 1
ATOM 2193 C CA . GLU A 1 281 ? -21.563 -4.469 20.106 1.00 96.31 281 GLU A CA 1
ATOM 2194 C C . GLU A 1 281 ? -20.375 -4.163 21.017 1.00 96.31 281 GLU A C 1
ATOM 2196 O O . GLU A 1 281 ? -19.541 -5.039 21.252 1.00 96.31 281 GLU A O 1
ATOM 2201 N N . ILE A 1 282 ? -20.323 -2.950 21.574 1.00 97.06 282 ILE A N 1
ATOM 2202 C CA . ILE A 1 282 ? -19.287 -2.552 22.535 1.00 97.06 282 ILE A CA 1
ATOM 220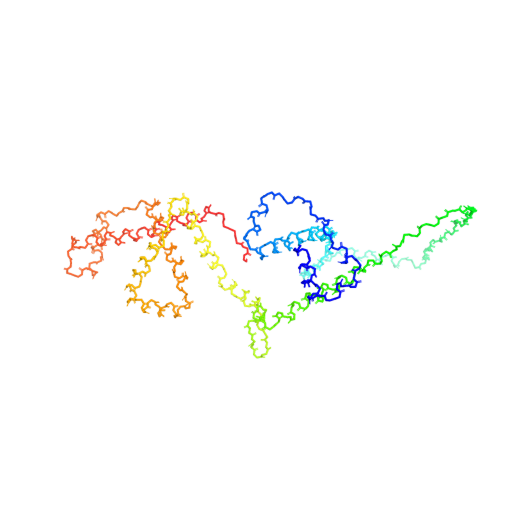3 C C . ILE A 1 282 ? -19.417 -3.390 23.811 1.00 97.06 282 ILE A C 1
ATOM 2205 O O . ILE A 1 282 ? -18.434 -3.964 24.290 1.00 97.06 282 ILE A O 1
ATOM 2209 N N . GLN A 1 283 ? -20.639 -3.520 24.333 1.00 96.31 283 GLN A N 1
ATOM 2210 C CA . GLN A 1 283 ? -20.929 -4.314 25.524 1.00 96.31 283 GLN A CA 1
ATOM 2211 C C . GLN A 1 283 ? -20.603 -5.795 25.309 1.00 96.31 283 GLN A C 1
ATOM 2213 O O . GLN A 1 283 ? -19.997 -6.432 26.178 1.00 96.31 283 GLN A O 1
ATOM 2218 N N . LYS A 1 284 ? -20.969 -6.344 24.146 1.00 97.31 284 LYS A N 1
ATOM 2219 C CA . LYS A 1 284 ? -20.648 -7.718 23.759 1.00 97.31 284 LYS A CA 1
ATOM 2220 C C . LYS A 1 284 ? -19.139 -7.926 23.670 1.00 97.31 284 LYS A C 1
ATOM 2222 O O . LYS A 1 284 ? -18.637 -8.881 24.251 1.00 97.31 284 LYS A O 1
ATOM 2227 N N . PHE A 1 285 ? -18.405 -7.021 23.021 1.00 97.12 285 PHE A N 1
ATOM 2228 C CA . PHE A 1 285 ? -16.950 -7.126 22.915 1.00 97.12 285 PHE A CA 1
ATOM 2229 C C . PHE A 1 285 ? -16.272 -7.115 24.289 1.00 97.12 285 PHE A C 1
ATOM 2231 O O . PHE A 1 285 ? -15.409 -7.954 24.540 1.00 97.12 285 PHE A O 1
ATOM 2238 N N . PHE A 1 286 ? -16.683 -6.224 25.199 1.00 96.44 286 PHE A N 1
ATOM 2239 C CA . PHE A 1 286 ? -16.170 -6.202 26.572 1.00 96.44 286 PHE A CA 1
ATOM 2240 C C . PHE A 1 286 ? -16.425 -7.527 27.304 1.00 96.44 286 PHE A C 1
ATOM 2242 O O . PHE A 1 286 ? -15.528 -8.073 27.947 1.00 96.44 286 PHE A O 1
ATOM 2249 N N . ASN A 1 287 ? -17.642 -8.063 27.184 1.00 95.31 287 ASN A N 1
ATOM 2250 C CA . ASN A 1 287 ? -18.042 -9.295 27.857 1.00 95.31 287 ASN A CA 1
ATOM 2251 C C . ASN A 1 287 ? -17.323 -10.535 27.312 1.00 95.31 287 ASN A C 1
ATOM 2253 O O . ASN A 1 287 ? -16.910 -11.383 28.104 1.00 95.31 287 ASN A O 1
ATOM 2257 N N . ASP A 1 288 ? -17.149 -10.614 25.993 1.00 96.69 288 ASP A N 1
ATOM 2258 C CA . ASP A 1 288 ? -16.486 -11.732 25.318 1.00 96.69 288 ASP A CA 1
ATOM 2259 C C . ASP A 1 288 ? -14.962 -11.704 25.530 1.00 96.69 288 ASP A C 1
ATOM 2261 O O . ASP A 1 288 ? -14.314 -12.749 25.520 1.00 96.69 288 ASP A O 1
ATOM 2265 N N . ASN A 1 289 ? -14.384 -10.521 25.772 1.00 96.12 289 ASN A N 1
ATOM 2266 C CA . ASN A 1 289 ? -12.936 -10.312 25.853 1.00 96.12 289 ASN A CA 1
ATOM 2267 C C . ASN A 1 289 ? -12.470 -9.790 27.222 1.00 96.12 289 ASN A C 1
ATOM 2269 O O . ASN A 1 289 ? -11.493 -9.047 27.301 1.00 96.12 289 ASN A O 1
ATOM 2273 N N . LYS A 1 290 ? -13.125 -10.185 28.323 1.00 92.19 290 LYS A N 1
ATOM 2274 C CA . LYS A 1 290 ? -12.783 -9.717 29.687 1.00 92.19 290 LYS A CA 1
ATOM 2275 C C . LYS A 1 290 ? -11.309 -9.890 30.063 1.00 92.19 290 LYS A C 1
ATOM 2277 O O . LYS A 1 290 ? -10.777 -9.105 30.841 1.00 92.19 290 LYS A O 1
ATOM 2282 N N . THR A 1 291 ? -10.637 -10.898 29.509 1.00 94.62 291 THR A N 1
ATOM 2283 C CA . THR A 1 291 ? -9.204 -11.140 29.730 1.00 94.62 291 THR A CA 1
ATOM 2284 C C . THR A 1 291 ? -8.309 -10.036 29.159 1.00 94.62 291 THR A C 1
ATOM 2286 O O . THR A 1 291 ? -7.211 -9.844 29.673 1.00 94.62 291 THR A O 1
ATOM 2289 N N . LEU A 1 292 ? -8.772 -9.284 28.150 1.00 92.00 292 LEU A N 1
ATOM 2290 C CA . LEU A 1 292 ? -8.076 -8.113 27.599 1.00 92.00 292 LEU A CA 1
ATOM 2291 C C . LEU A 1 292 ? -8.191 -6.876 28.504 1.00 92.00 292 LEU A C 1
ATOM 2293 O O . LEU A 1 292 ? -7.429 -5.925 28.342 1.00 92.00 292 LEU A O 1
ATOM 2297 N N . PHE A 1 293 ? -9.116 -6.891 29.470 1.00 92.81 293 PHE A N 1
ATOM 2298 C CA . PHE A 1 293 ? -9.431 -5.762 30.349 1.00 92.81 293 PHE A CA 1
ATOM 2299 C C . PHE A 1 293 ? -9.288 -6.132 31.835 1.00 92.81 293 PHE A C 1
ATOM 2301 O O . PHE A 1 293 ? -10.240 -5.980 32.607 1.00 92.81 293 PHE A O 1
ATOM 2308 N N . PRO A 1 294 ? -8.115 -6.628 32.277 1.00 92.00 294 PRO A N 1
ATOM 2309 C CA . PRO A 1 294 ? -7.922 -7.005 33.669 1.00 92.00 294 PRO A CA 1
ATOM 2310 C C . PRO A 1 294 ? -8.083 -5.776 34.566 1.00 92.00 294 PRO A C 1
ATOM 2312 O O . PRO A 1 294 ? -7.419 -4.758 34.369 1.00 92.00 294 PRO A O 1
ATOM 2315 N N . SER A 1 295 ? -8.971 -5.882 35.554 1.00 90.56 295 SER A N 1
ATOM 2316 C CA . SER A 1 295 ? -9.230 -4.831 36.547 1.00 90.56 295 SER A CA 1
ATOM 2317 C C . SER A 1 295 ? -9.752 -3.500 35.983 1.00 90.56 295 SER A C 1
ATOM 2319 O O . SER A 1 295 ? -9.709 -2.505 36.700 1.00 90.56 295 SER A O 1
ATOM 2321 N N . LYS A 1 296 ? -10.256 -3.469 34.740 1.00 93.69 296 LYS A N 1
ATOM 2322 C CA . LYS A 1 296 ? -10.927 -2.295 34.162 1.00 93.69 296 LYS A CA 1
ATOM 2323 C C . LYS A 1 296 ? -12.442 -2.493 34.119 1.00 93.69 296 LYS A C 1
ATOM 2325 O O . LYS A 1 296 ? -12.936 -3.590 33.854 1.00 93.69 296 LYS A O 1
ATOM 2330 N N . THR A 1 297 ? -13.180 -1.424 34.368 1.00 94.94 297 THR A N 1
ATOM 2331 C CA . THR A 1 297 ? -14.639 -1.359 34.234 1.00 94.94 297 THR A CA 1
ATOM 2332 C C . THR A 1 297 ? -15.042 -1.081 32.787 1.00 94.94 297 THR A C 1
ATOM 2334 O O . THR A 1 297 ? -14.233 -0.613 31.990 1.00 94.94 297 THR A O 1
ATOM 2337 N N . PHE A 1 298 ? -16.301 -1.362 32.438 1.00 93.94 298 PHE A N 1
ATOM 2338 C CA . PHE A 1 298 ? -16.818 -1.114 31.089 1.00 93.94 298 PHE A CA 1
ATOM 2339 C C . PHE A 1 298 ? -16.703 0.362 30.687 1.00 93.94 298 PHE A C 1
ATOM 2341 O O . PHE A 1 298 ? -16.222 0.653 29.596 1.00 93.94 298 PHE A O 1
ATOM 2348 N N . ASP A 1 299 ? -17.067 1.284 31.581 1.00 95.44 299 ASP A N 1
ATOM 2349 C CA . ASP A 1 299 ? -17.046 2.724 31.301 1.00 95.44 299 ASP A CA 1
ATOM 2350 C C . ASP A 1 299 ? -15.629 3.247 31.018 1.00 95.44 299 ASP A C 1
ATOM 2352 O O . ASP A 1 299 ? -15.453 4.113 30.163 1.00 95.44 299 ASP A O 1
ATOM 2356 N N . GLU A 1 300 ? -14.605 2.679 31.666 1.00 95.12 300 GLU A N 1
ATOM 2357 C CA . GLU A 1 300 ? -13.198 3.054 31.454 1.00 95.12 300 GLU A CA 1
ATOM 2358 C C . GLU A 1 300 ? -12.659 2.648 30.080 1.00 95.12 300 GLU A C 1
ATOM 2360 O O . GLU A 1 300 ? -11.700 3.249 29.602 1.00 95.12 300 GLU A O 1
ATOM 2365 N N . VAL A 1 301 ? -13.234 1.617 29.453 1.00 96.38 301 VAL A N 1
ATOM 2366 C CA . VAL A 1 301 ? -12.748 1.080 28.169 1.00 96.38 301 VAL A CA 1
ATOM 2367 C C . VAL A 1 301 ? -13.755 1.217 27.035 1.00 96.38 301 VAL A C 1
ATOM 2369 O O . VAL A 1 301 ? -13.438 0.855 25.905 1.00 96.38 301 VAL A O 1
ATOM 2372 N N . LYS A 1 302 ? -14.958 1.741 27.301 1.00 95.88 302 LYS A N 1
ATOM 2373 C CA . LYS A 1 302 ? -16.043 1.852 26.317 1.00 95.88 302 LYS A CA 1
ATOM 2374 C C . LYS A 1 302 ? -15.582 2.568 25.047 1.00 95.88 302 LYS A C 1
ATOM 2376 O O . LYS A 1 302 ? -15.815 2.064 23.950 1.00 95.88 302 LYS A O 1
ATOM 2381 N N . GLU A 1 303 ? -14.914 3.713 25.188 1.00 95.94 303 GLU A N 1
ATOM 2382 C CA . GLU A 1 303 ? -14.463 4.500 24.035 1.00 95.94 303 GLU A CA 1
ATOM 2383 C C . GLU A 1 303 ? -13.322 3.805 23.280 1.00 95.94 303 GLU A C 1
ATOM 2385 O O . GLU A 1 303 ? -13.374 3.711 22.057 1.00 95.94 303 GLU A O 1
ATOM 2390 N N . ASP A 1 304 ? -12.353 3.213 23.982 1.00 94.81 304 ASP A N 1
ATOM 2391 C CA . ASP A 1 304 ? -11.273 2.447 23.348 1.00 94.81 304 ASP A CA 1
ATOM 2392 C C . ASP A 1 304 ? -11.824 1.251 22.559 1.00 94.81 304 ASP A C 1
ATOM 2394 O O . ASP A 1 304 ? -11.427 1.011 21.416 1.00 94.81 304 ASP A O 1
ATOM 2398 N N . ILE A 1 305 ? -12.772 0.505 23.136 1.00 96.44 305 ILE A N 1
ATOM 2399 C CA . ILE A 1 305 ? -13.447 -0.606 22.456 1.00 96.44 305 ILE A CA 1
ATOM 2400 C C . ILE A 1 305 ? -14.187 -0.092 21.225 1.00 96.44 305 ILE A C 1
ATOM 2402 O O . ILE A 1 305 ? -14.056 -0.675 20.150 1.00 96.44 305 ILE A O 1
ATOM 2406 N N . LYS A 1 306 ? -14.929 1.012 21.357 1.00 95.81 306 LYS A N 1
ATOM 2407 C CA . LYS A 1 306 ? -15.656 1.624 20.244 1.00 95.81 306 LYS A CA 1
ATOM 2408 C C . LYS A 1 306 ? -14.721 2.001 19.099 1.00 95.81 306 LYS A C 1
ATOM 2410 O O . LYS A 1 306 ? -15.014 1.651 17.960 1.00 95.81 306 LYS A O 1
ATOM 2415 N N . GLN A 1 307 ? -13.602 2.667 19.381 1.00 93.56 307 GLN A N 1
ATOM 2416 C CA . GLN A 1 307 ? -12.633 3.069 18.357 1.00 93.56 307 GLN A CA 1
ATOM 2417 C C . GLN A 1 307 ? -11.994 1.855 17.672 1.00 93.56 307 GLN A C 1
ATOM 2419 O O . GLN A 1 307 ? -11.892 1.821 16.445 1.00 93.56 307 GLN A O 1
ATOM 2424 N N . ASN A 1 308 ? -11.644 0.817 18.438 1.00 93.25 308 ASN A N 1
ATOM 2425 C CA . ASN A 1 308 ? -11.123 -0.433 17.882 1.00 93.25 308 ASN A CA 1
ATOM 2426 C C . ASN A 1 308 ? -12.153 -1.141 16.988 1.00 93.25 308 ASN A C 1
ATOM 2428 O O . ASN A 1 308 ? -11.822 -1.554 15.877 1.00 93.25 308 ASN A O 1
ATOM 2432 N N . LEU A 1 309 ? -13.406 -1.256 17.438 1.00 94.88 309 LEU A N 1
ATOM 2433 C CA . LEU A 1 309 ? -14.489 -1.858 16.656 1.00 94.88 309 LEU A CA 1
ATOM 2434 C C . LEU A 1 309 ? -14.797 -1.049 15.395 1.00 94.88 309 LEU A C 1
ATOM 2436 O O . LEU A 1 309 ? -15.009 -1.631 14.333 1.00 94.88 309 LEU A O 1
ATOM 2440 N N . LEU A 1 310 ? -14.783 0.282 15.491 1.00 91.81 310 LEU A N 1
ATOM 2441 C CA . LEU A 1 310 ? -15.002 1.166 14.352 1.00 91.81 310 LEU A CA 1
ATOM 2442 C C . LEU A 1 310 ? -13.895 0.982 13.314 1.00 91.81 310 LEU A C 1
ATOM 2444 O O . LEU A 1 310 ? -14.185 0.836 12.129 1.00 91.81 310 LEU A O 1
ATOM 2448 N N . GLN A 1 311 ? -12.635 0.923 13.750 1.00 89.75 311 GLN A N 1
ATOM 2449 C CA . GLN A 1 311 ? -11.503 0.664 12.868 1.00 89.75 311 GLN A CA 1
ATOM 2450 C C . GLN A 1 311 ? -11.610 -0.710 12.191 1.00 89.75 311 GLN A C 1
ATOM 2452 O O . GLN A 1 311 ? -11.412 -0.803 10.980 1.00 89.75 311 GLN A O 1
ATOM 2457 N N . GLN A 1 312 ? -11.955 -1.761 12.941 1.00 92.06 312 GLN A N 1
ATOM 2458 C CA . GLN A 1 312 ? -12.124 -3.115 12.401 1.00 92.06 312 GLN A CA 1
ATOM 2459 C C . GLN A 1 312 ? -13.252 -3.179 11.371 1.00 92.06 312 GLN A C 1
ATOM 2461 O O . GLN A 1 312 ? -13.049 -3.666 10.258 1.00 92.06 312 GLN A O 1
ATOM 2466 N N . LYS A 1 313 ? -14.426 -2.632 11.705 1.00 93.12 313 LYS A N 1
ATOM 2467 C CA . LYS A 1 313 ? -15.555 -2.577 10.776 1.00 93.12 313 LYS A CA 1
ATOM 2468 C C . LYS A 1 313 ? -15.224 -1.757 9.537 1.00 93.12 313 LYS A C 1
ATOM 2470 O O . LYS A 1 313 ? -15.488 -2.217 8.435 1.00 93.12 313 LYS A O 1
ATOM 2475 N N . ASN A 1 314 ? -14.592 -0.591 9.688 1.00 91.06 314 ASN A N 1
ATOM 2476 C CA . ASN A 1 314 ? -14.155 0.216 8.548 1.00 91.06 314 ASN A CA 1
ATOM 2477 C C . ASN A 1 314 ? -13.229 -0.570 7.617 1.00 91.06 314 ASN A C 1
ATOM 2479 O O . ASN A 1 314 ? -13.401 -0.501 6.406 1.00 91.06 314 ASN A O 1
ATOM 2483 N N . GLN A 1 315 ? -12.281 -1.346 8.150 1.00 89.88 315 GLN A N 1
ATOM 2484 C CA . GLN A 1 315 ? -11.408 -2.188 7.325 1.00 89.88 315 GLN A CA 1
ATOM 2485 C C . GLN A 1 315 ? -12.196 -3.266 6.568 1.00 89.88 315 GLN A C 1
ATOM 2487 O O . GLN A 1 315 ? -11.965 -3.468 5.377 1.00 89.88 315 GLN A O 1
ATOM 2492 N N . GLN A 1 316 ? -13.147 -3.931 7.229 1.00 93.06 316 GLN A N 1
ATOM 2493 C CA . GLN A 1 316 ? -13.969 -4.978 6.618 1.00 93.06 316 GLN A CA 1
ATOM 2494 C C . GLN A 1 316 ? -14.923 -4.431 5.542 1.00 93.06 316 GLN A C 1
ATOM 2496 O O . GLN A 1 316 ? -15.009 -4.977 4.437 1.00 93.06 316 GLN A O 1
ATOM 2501 N N . GLU A 1 317 ? -15.623 -3.342 5.851 1.00 94.38 317 GLU A N 1
ATOM 2502 C CA . GLU A 1 317 ? -16.546 -2.675 4.932 1.00 94.38 317 GLU A CA 1
ATOM 2503 C C . GLU A 1 317 ? -15.787 -2.065 3.751 1.00 94.38 317 GLU A C 1
ATOM 2505 O O . GLU A 1 317 ? -16.199 -2.227 2.602 1.00 94.38 317 GLU A O 1
ATOM 2510 N N . PHE A 1 318 ? -14.620 -1.456 3.995 1.00 94.69 318 PHE A N 1
ATOM 2511 C CA . PHE A 1 318 ? -13.766 -0.950 2.922 1.00 94.69 318 PHE A CA 1
ATOM 2512 C C . PHE A 1 318 ? -13.279 -2.072 2.013 1.00 94.69 318 PHE A C 1
ATOM 2514 O O . PHE A 1 318 ? -13.325 -1.919 0.797 1.00 94.69 318 PHE A O 1
ATOM 2521 N N . ALA A 1 319 ? -12.843 -3.207 2.568 1.00 94.31 319 ALA A N 1
ATOM 2522 C CA . ALA A 1 319 ? -12.408 -4.348 1.767 1.00 94.31 319 ALA A CA 1
ATOM 2523 C C . ALA A 1 319 ? -13.539 -4.865 0.861 1.00 94.31 319 ALA A C 1
ATOM 2525 O O . ALA A 1 319 ? -13.314 -5.131 -0.321 1.00 94.31 319 ALA A O 1
ATOM 2526 N N . THR A 1 320 ? -14.762 -4.945 1.391 1.00 95.62 320 THR A N 1
ATOM 2527 C CA . THR A 1 320 ? -15.950 -5.369 0.634 1.00 95.62 320 THR A CA 1
ATOM 2528 C C . THR A 1 320 ? -16.296 -4.367 -0.465 1.00 95.62 320 THR A C 1
ATOM 2530 O O . THR A 1 320 ? -16.453 -4.743 -1.628 1.00 95.62 320 THR A O 1
ATOM 2533 N N . TRP A 1 321 ? -16.353 -3.082 -0.118 1.00 96.31 321 TRP A N 1
ATOM 2534 C CA . TRP A 1 321 ? -16.615 -1.999 -1.059 1.00 96.31 321 TRP A CA 1
ATOM 2535 C C . TRP A 1 321 ? -15.554 -1.932 -2.162 1.00 96.31 321 TRP A C 1
ATOM 2537 O O . TRP A 1 321 ? -15.881 -1.861 -3.345 1.00 96.31 321 TRP A O 1
ATOM 2547 N N . PHE A 1 322 ? -14.275 -2.012 -1.801 1.00 96.62 322 PHE A N 1
ATOM 2548 C CA . PHE A 1 322 ? -13.172 -1.945 -2.751 1.00 96.62 322 PHE A CA 1
ATOM 2549 C C . PHE A 1 322 ? -13.154 -3.158 -3.684 1.00 96.62 322 PHE A C 1
ATOM 2551 O O . PHE A 1 322 ? -12.900 -3.005 -4.878 1.00 96.62 322 PHE A O 1
ATOM 2558 N N . ALA A 1 323 ? -13.485 -4.352 -3.183 1.00 96.62 323 ALA A N 1
ATOM 2559 C CA . ALA A 1 323 ? -13.642 -5.536 -4.021 1.00 96.62 323 ALA A CA 1
ATOM 2560 C C . ALA A 1 323 ? -14.757 -5.358 -5.066 1.00 96.62 323 ALA A C 1
ATOM 2562 O O . ALA A 1 323 ? -14.589 -5.775 -6.213 1.00 96.62 323 ALA A O 1
ATOM 2563 N N . ASP A 1 324 ? -15.867 -4.711 -4.705 1.00 96.94 324 ASP A N 1
ATOM 2564 C CA . ASP A 1 324 ? -16.921 -4.352 -5.658 1.00 96.94 324 ASP A CA 1
ATOM 2565 C C . ASP A 1 324 ? -16.437 -3.316 -6.686 1.00 96.94 324 ASP A C 1
ATOM 2567 O O . ASP A 1 324 ? -16.599 -3.508 -7.892 1.00 96.94 324 ASP A O 1
ATOM 2571 N N . GLN A 1 325 ? -15.731 -2.268 -6.246 1.00 97.25 325 GLN A N 1
ATOM 2572 C CA . GLN A 1 325 ? -15.136 -1.298 -7.171 1.00 97.25 325 GLN A CA 1
ATOM 2573 C C . GLN A 1 325 ? -14.138 -1.955 -8.134 1.00 97.25 325 GLN A C 1
ATOM 2575 O O . GLN A 1 325 ? -14.126 -1.625 -9.318 1.00 97.25 325 GLN A O 1
ATOM 2580 N N . LYS A 1 326 ? -13.344 -2.923 -7.659 1.00 95.94 326 LYS A N 1
ATOM 2581 C CA . LYS A 1 326 ? -12.394 -3.678 -8.484 1.00 95.94 326 LYS A CA 1
ATOM 2582 C C . LYS A 1 326 ? -13.100 -4.528 -9.542 1.00 95.94 326 LYS A C 1
ATOM 2584 O O . LYS A 1 326 ? -12.619 -4.583 -10.667 1.00 95.94 326 LYS A O 1
ATOM 2589 N N . LYS A 1 327 ? -14.249 -5.139 -9.223 1.00 96.19 327 LYS A N 1
ATOM 2590 C CA . LYS A 1 327 ? -15.072 -5.884 -10.200 1.00 96.19 327 LYS A CA 1
ATOM 2591 C C . LYS A 1 327 ? -15.651 -4.984 -11.291 1.00 96.19 327 LYS A C 1
ATOM 2593 O O . LYS A 1 327 ? -15.765 -5.411 -12.434 1.00 96.19 327 LYS A O 1
ATOM 2598 N N . ASN A 1 328 ? -16.007 -3.754 -10.931 1.00 95.62 328 ASN A N 1
ATOM 2599 C CA . ASN A 1 328 ? -16.596 -2.776 -11.845 1.00 95.62 328 ASN A CA 1
ATOM 2600 C C . ASN A 1 328 ? -15.545 -1.979 -12.641 1.00 95.62 328 ASN A C 1
ATOM 2602 O O . ASN A 1 328 ? -15.892 -1.243 -13.567 1.00 95.62 328 ASN A O 1
ATOM 2606 N N . ALA A 1 329 ? -14.264 -2.106 -12.292 1.00 97.06 329 ALA A N 1
ATOM 2607 C CA . ALA A 1 329 ? -13.167 -1.451 -12.986 1.00 97.06 329 ALA A CA 1
ATOM 2608 C C . ALA A 1 329 ? -12.754 -2.229 -14.247 1.00 97.06 329 ALA A C 1
ATOM 2610 O O . ALA A 1 329 ? -12.674 -3.456 -14.255 1.00 97.06 329 ALA A O 1
ATOM 2611 N N . ASN A 1 330 ? -12.418 -1.505 -15.318 1.00 96.81 330 ASN A N 1
ATOM 2612 C CA . ASN A 1 330 ? -11.848 -2.104 -16.524 1.00 96.81 330 ASN A CA 1
ATOM 2613 C C . ASN A 1 330 ? -10.342 -2.344 -16.337 1.00 96.81 330 ASN A C 1
ATOM 2615 O O . ASN A 1 330 ? -9.527 -1.474 -16.651 1.00 96.81 330 ASN A O 1
ATOM 2619 N N . ILE A 1 331 ? -9.982 -3.511 -15.802 1.00 95.69 331 ILE A N 1
ATOM 2620 C CA . ILE A 1 331 ? -8.591 -3.915 -15.572 1.00 95.69 331 ILE A CA 1
ATOM 2621 C C . ILE A 1 331 ? -8.198 -4.951 -16.629 1.00 95.69 331 ILE A C 1
ATOM 2623 O O . ILE A 1 331 ? -8.771 -6.036 -16.690 1.00 95.69 331 ILE A O 1
ATOM 2627 N N . GLN A 1 332 ? -7.204 -4.617 -17.453 1.00 95.12 332 GLN A N 1
ATOM 2628 C CA . GLN A 1 332 ? -6.656 -5.501 -18.484 1.00 95.12 332 GLN A CA 1
ATOM 2629 C C . GLN A 1 332 ? -5.186 -5.790 -18.183 1.00 95.12 332 GLN A C 1
ATOM 2631 O O . GLN A 1 332 ? -4.395 -4.860 -18.024 1.00 95.12 332 GLN A O 1
ATOM 2636 N N . SER A 1 333 ? -4.830 -7.074 -18.114 1.00 92.62 333 SER A N 1
ATOM 2637 C CA . SER A 1 333 ? -3.447 -7.535 -17.970 1.00 92.62 333 SER A CA 1
ATOM 2638 C C . SER A 1 333 ? -2.927 -8.073 -19.302 1.00 92.62 333 SER A C 1
ATOM 2640 O O . SER A 1 333 ? -3.668 -8.717 -20.043 1.00 92.62 333 SER A O 1
ATOM 2642 N N . TYR A 1 334 ? -1.649 -7.813 -19.579 1.00 92.25 334 TYR A N 1
ATOM 2643 C CA . TYR A 1 334 ? -0.918 -8.283 -20.765 1.00 92.25 334 TYR A CA 1
ATOM 2644 C C . TYR A 1 334 ? 0.357 -9.056 -20.378 1.00 92.25 334 TYR A C 1
ATOM 2646 O O . TYR A 1 334 ? 1.295 -9.122 -21.174 1.00 92.25 334 TYR A O 1
ATOM 2654 N N . LEU A 1 335 ? 0.422 -9.539 -19.130 1.00 84.44 335 LEU A N 1
ATOM 2655 C CA . LEU A 1 335 ? 1.553 -10.301 -18.593 1.00 84.44 335 LEU A CA 1
ATOM 2656 C C . LEU A 1 335 ? 1.659 -11.716 -19.163 1.00 84.44 335 LEU A C 1
ATOM 2658 O O . LEU A 1 335 ? 0.605 -12.308 -19.490 1.00 84.44 335 LEU A O 1
#